Protein AF-A0AAV7SZJ7-F1 (afdb_monomer_lite)

Secondary structure (DSSP, 8-state):
----------------------------TTSTT-PPPP----PPPPPP--------S-HHHHHHHHHHHHHHHHHHHHHHHHHHHHHHHHHHHHHHHHHHHHHHHHHHHHHHHHHHHHHHHHHHHHHHHHHHHHHHHHHHHHHHHHHHHHHHHHT-----S--S--TTS-HHHHHHHHHHHH-GGGTTS----S---PPPPPPSSTT-----

Structure (mmCIF, N/CA/C/O backbone):
data_AF-A0AAV7SZJ7-F1
#
_entry.id   AF-A0AAV7SZJ7-F1
#
loop_
_atom_site.group_PDB
_atom_site.id
_atom_site.type_symbol
_atom_site.label_atom_id
_atom_site.label_alt_id
_atom_site.label_comp_id
_atom_site.label_asym_id
_atom_site.label_entity_id
_atom_site.label_seq_id
_atom_site.pdbx_PDB_ins_code
_atom_site.Cartn_x
_atom_site.Cartn_y
_atom_site.Cartn_z
_atom_site.occupancy
_atom_site.B_iso_or_equiv
_atom_site.auth_seq_id
_atom_site.auth_comp_id
_atom_site.auth_asym_id
_atom_site.auth_atom_id
_atom_site.pdbx_PDB_model_num
ATOM 1 N N . MET A 1 1 ? 4.078 39.504 -22.859 1.00 42.44 1 MET A N 1
ATOM 2 C CA . MET A 1 1 ? 3.656 38.093 -23.000 1.00 42.44 1 MET A CA 1
ATOM 3 C C . MET A 1 1 ? 4.664 37.255 -22.218 1.00 42.44 1 MET A C 1
ATOM 5 O O . MET A 1 1 ? 5.753 37.055 -22.721 1.00 42.44 1 MET A O 1
ATOM 9 N N . ALA A 1 2 ? 4.571 37.175 -20.888 1.00 48.06 2 ALA A N 1
ATOM 10 C CA . ALA A 1 2 ? 3.659 36.384 -20.045 1.00 48.06 2 ALA A CA 1
ATOM 11 C C . ALA A 1 2 ? 4.004 34.881 -19.993 1.00 48.06 2 ALA A C 1
ATOM 13 O O . ALA A 1 2 ? 4.252 34.279 -21.029 1.00 48.06 2 ALA A O 1
ATOM 14 N N . THR A 1 3 ? 3.904 34.326 -18.774 1.00 41.84 3 THR A N 1
ATOM 15 C CA . THR A 1 3 ? 4.017 32.913 -18.338 1.00 41.84 3 THR A CA 1
ATOM 16 C C . THR A 1 3 ? 5.427 32.310 -18.266 1.00 41.84 3 THR A C 1
ATOM 18 O O . THR A 1 3 ? 6.228 32.482 -19.168 1.00 41.84 3 THR A O 1
ATOM 21 N N . CYS A 1 4 ? 5.821 31.557 -17.239 1.00 35.69 4 CYS A N 1
ATOM 22 C CA . CYS A 1 4 ? 5.308 31.356 -15.884 1.00 35.69 4 CYS A CA 1
ATOM 23 C C . CYS A 1 4 ? 6.447 30.674 -15.116 1.00 35.69 4 CYS A C 1
ATOM 25 O O . CYS A 1 4 ? 6.987 29.669 -15.573 1.00 35.69 4 CYS A O 1
ATOM 27 N N . ALA A 1 5 ? 6.804 31.220 -13.959 1.00 50.53 5 ALA A N 1
ATOM 28 C CA . ALA A 1 5 ? 7.626 30.533 -12.981 1.00 50.53 5 ALA A CA 1
ATOM 29 C C . ALA A 1 5 ? 6.793 29.409 -12.347 1.00 50.53 5 ALA A C 1
ATOM 31 O O . ALA A 1 5 ? 5.680 29.660 -11.888 1.00 50.53 5 ALA A O 1
ATOM 32 N N . VAL A 1 6 ? 7.329 28.189 -12.299 1.00 48.97 6 VAL A N 1
ATOM 33 C CA . VAL A 1 6 ? 6.841 27.151 -11.385 1.00 48.97 6 VAL A CA 1
ATOM 34 C C . VAL A 1 6 ? 8.005 26.770 -10.487 1.00 48.97 6 VAL A C 1
ATOM 36 O O . VAL A 1 6 ? 8.910 26.022 -10.850 1.00 48.97 6 VAL A O 1
ATOM 39 N N . GLN A 1 7 ? 7.974 27.399 -9.318 1.00 44.22 7 GLN A N 1
ATOM 40 C CA . GLN A 1 7 ? 8.779 27.112 -8.147 1.00 44.22 7 GLN A CA 1
ATOM 41 C C . GLN A 1 7 ? 8.575 25.636 -7.767 1.00 44.22 7 GLN A C 1
ATOM 43 O O . GLN A 1 7 ? 7.470 25.225 -7.414 1.00 44.22 7 GLN A O 1
ATOM 48 N N . LEU A 1 8 ? 9.636 24.833 -7.832 1.00 44.06 8 LEU A N 1
ATOM 49 C CA . LEU A 1 8 ? 9.663 23.496 -7.245 1.00 44.06 8 LEU A CA 1
ATOM 50 C C . LEU A 1 8 ? 9.708 23.642 -5.718 1.00 44.06 8 LEU A C 1
ATOM 52 O O . LEU A 1 8 ? 10.769 23.802 -5.118 1.00 44.06 8 LEU A O 1
ATOM 56 N N . LEU A 1 9 ? 8.529 23.615 -5.098 1.00 42.41 9 LEU A N 1
ATOM 57 C CA . LEU A 1 9 ? 8.356 23.330 -3.678 1.00 42.41 9 LEU A CA 1
ATOM 58 C C . LEU A 1 9 ? 8.795 21.880 -3.437 1.00 42.41 9 LEU A C 1
ATOM 60 O O . LEU A 1 9 ? 8.015 20.943 -3.601 1.00 42.41 9 LEU A O 1
ATOM 64 N N . LEU A 1 10 ? 10.065 21.691 -3.068 1.00 45.72 10 LEU A N 1
ATOM 65 C CA . LEU A 1 10 ? 10.505 20.464 -2.413 1.00 45.72 10 LEU A CA 1
ATOM 66 C C . LEU A 1 10 ? 9.795 20.390 -1.058 1.00 45.72 10 LEU A C 1
ATOM 68 O O . LEU A 1 10 ? 10.198 21.030 -0.088 1.00 45.72 10 LEU A O 1
ATOM 72 N N . GLY A 1 11 ? 8.723 19.603 -1.012 1.00 42.12 11 GLY A N 1
ATOM 73 C CA . GLY A 1 11 ? 8.151 19.118 0.231 1.00 42.12 11 GLY A CA 1
ATOM 74 C C . GLY A 1 11 ? 9.193 18.268 0.945 1.00 42.12 11 GLY A C 1
ATOM 75 O O . GLY A 1 11 ? 9.463 17.135 0.551 1.00 42.12 11 GLY A O 1
ATOM 76 N N . ALA A 1 12 ? 9.793 18.832 1.989 1.00 48.72 12 ALA A N 1
ATOM 77 C CA . ALA A 1 12 ? 10.513 18.080 2.998 1.00 48.72 12 ALA A CA 1
ATOM 78 C C . ALA A 1 12 ? 9.498 17.199 3.740 1.00 48.72 12 ALA A C 1
ATOM 80 O O . ALA A 1 12 ? 8.936 17.596 4.758 1.00 48.72 12 ALA A O 1
ATOM 81 N N . ALA A 1 13 ? 9.227 16.011 3.198 1.00 46.78 13 ALA A N 1
ATOM 82 C CA . ALA A 1 13 ? 8.563 14.951 3.935 1.00 46.78 13 ALA A CA 1
ATOM 83 C C . ALA A 1 13 ? 9.561 14.444 4.979 1.00 46.78 13 ALA A C 1
ATOM 85 O O . ALA A 1 13 ? 10.470 13.660 4.705 1.00 46.78 13 ALA A O 1
ATOM 86 N N . THR A 1 14 ? 9.431 14.996 6.176 1.00 49.78 14 THR A N 1
ATOM 87 C CA . THR A 1 14 ? 10.059 14.520 7.397 1.00 49.78 14 THR A CA 1
ATOM 88 C C . THR A 1 14 ? 9.770 13.031 7.557 1.00 49.78 14 THR A C 1
ATOM 90 O O . THR A 1 14 ? 8.624 12.636 7.765 1.00 49.78 14 THR A O 1
ATOM 93 N N . ASN A 1 15 ? 10.816 12.207 7.478 1.00 48.94 15 ASN A N 1
ATOM 94 C CA . ASN A 1 15 ? 10.803 10.843 7.990 1.00 48.94 15 ASN A CA 1
ATOM 95 C C . ASN A 1 15 ? 10.642 10.911 9.512 1.00 48.94 15 ASN A C 1
ATOM 97 O O . ASN A 1 15 ? 11.619 10.871 10.260 1.00 48.94 15 ASN A O 1
ATOM 101 N N . THR A 1 16 ? 9.403 11.046 9.977 1.00 48.56 16 THR A N 1
ATOM 102 C CA . THR A 1 16 ? 9.061 10.802 11.373 1.00 48.56 16 THR A CA 1
ATOM 103 C C . THR A 1 16 ? 9.055 9.294 11.553 1.00 48.56 16 THR A C 1
ATOM 105 O O . THR A 1 16 ? 8.068 8.610 11.299 1.00 48.56 16 THR A O 1
ATOM 108 N N . ILE A 1 17 ? 10.217 8.774 11.935 1.00 48.25 17 ILE A N 1
ATOM 109 C CA . ILE A 1 17 ? 10.384 7.419 12.442 1.00 48.25 17 ILE A CA 1
ATOM 110 C C . ILE A 1 17 ? 9.464 7.310 13.662 1.00 48.25 17 ILE A C 1
ATOM 112 O O . ILE A 1 17 ? 9.789 7.815 14.735 1.00 48.25 17 ILE A O 1
ATOM 116 N N . MET A 1 18 ? 8.299 6.680 13.496 1.00 44.50 18 MET A N 1
ATOM 117 C CA . MET A 1 18 ? 7.525 6.175 14.623 1.00 44.50 18 MET A CA 1
ATOM 118 C C . MET A 1 18 ? 8.318 5.029 15.245 1.00 44.50 18 MET A C 1
ATOM 120 O O . MET A 1 18 ? 8.176 3.862 14.887 1.00 44.50 18 MET A O 1
ATOM 124 N N . THR A 1 19 ? 9.197 5.373 16.182 1.00 47.50 19 THR A N 1
ATOM 125 C CA . THR A 1 19 ? 9.663 4.433 17.189 1.00 47.50 19 THR A CA 1
ATOM 126 C C . THR A 1 19 ? 8.450 4.057 18.029 1.00 47.50 19 THR A C 1
ATOM 128 O O . THR A 1 19 ? 7.999 4.801 18.897 1.00 47.50 19 THR A O 1
ATOM 131 N N . THR A 1 20 ? 7.877 2.890 17.746 1.00 50.97 20 THR A N 1
ATOM 132 C CA . THR A 1 20 ? 6.901 2.253 18.624 1.00 50.97 20 THR A CA 1
ATOM 133 C C . THR A 1 20 ? 7.566 2.050 19.981 1.00 50.97 20 THR A C 1
ATOM 135 O O . THR A 1 20 ? 8.396 1.154 20.159 1.00 50.97 20 THR A O 1
ATOM 138 N N . ASN A 1 21 ? 7.228 2.920 20.933 1.00 44.22 21 ASN A N 1
ATOM 139 C CA . ASN A 1 21 ? 7.505 2.722 22.344 1.00 44.22 21 ASN A CA 1
ATOM 140 C C . ASN A 1 21 ? 6.817 1.424 22.764 1.00 44.22 21 ASN A C 1
ATOM 142 O O . ASN A 1 21 ? 5.619 1.382 23.035 1.00 44.22 21 ASN A O 1
ATOM 146 N N . ARG A 1 22 ? 7.601 0.347 22.797 1.00 46.41 22 ARG A N 1
ATOM 147 C CA . ARG A 1 22 ? 7.263 -0.911 23.450 1.00 46.41 22 ARG A CA 1
ATOM 148 C C . ARG A 1 22 ? 7.199 -0.625 24.949 1.00 46.41 22 ARG A C 1
ATOM 150 O O . ARG A 1 22 ? 8.194 -0.762 25.659 1.00 46.41 22 ARG A O 1
ATOM 157 N N . SER A 1 23 ? 6.042 -0.137 25.389 1.00 42.91 23 SER A N 1
ATOM 158 C CA . SER A 1 23 ? 5.716 0.086 26.791 1.00 42.91 23 SER A CA 1
ATOM 159 C C . SER A 1 23 ? 5.827 -1.246 27.525 1.00 42.91 23 SER A C 1
ATOM 161 O O . SER A 1 23 ? 5.023 -2.156 27.334 1.00 42.91 23 SER A O 1
ATOM 163 N N . LYS A 1 24 ? 6.878 -1.374 28.333 1.00 52.38 24 LYS A N 1
ATOM 164 C CA . LYS A 1 24 ? 7.019 -2.418 29.345 1.00 52.38 24 LYS A CA 1
ATOM 165 C C . LYS A 1 24 ? 6.159 -2.036 30.549 1.00 52.38 24 LYS A C 1
ATOM 167 O O . LYS A 1 24 ? 6.700 -1.735 31.602 1.00 52.38 24 LYS A O 1
ATOM 172 N N . ASN A 1 25 ? 4.843 -2.042 30.384 1.00 50.81 25 ASN A N 1
ATOM 173 C CA . ASN A 1 25 ? 3.910 -2.014 31.507 1.00 50.81 25 ASN A CA 1
ATOM 174 C C . ASN A 1 25 ? 3.136 -3.328 31.520 1.00 50.81 25 ASN A C 1
ATOM 176 O O . ASN A 1 25 ? 1.916 -3.359 31.424 1.00 50.81 25 ASN A O 1
ATOM 180 N N . ASP A 1 26 ? 3.887 -4.420 31.645 1.00 46.38 26 ASP A N 1
ATOM 181 C CA . ASP A 1 26 ? 3.361 -5.695 32.123 1.00 46.38 26 ASP A CA 1
ATOM 182 C C . ASP A 1 26 ? 3.407 -5.648 33.660 1.00 46.38 26 ASP A C 1
ATOM 184 O O . ASP A 1 26 ? 4.144 -6.365 34.338 1.00 46.38 26 ASP A O 1
ATOM 188 N N . THR A 1 27 ? 2.692 -4.665 34.213 1.00 48.91 27 THR A N 1
ATOM 189 C CA . THR A 1 27 ? 2.439 -4.567 35.646 1.00 48.91 27 THR A CA 1
ATOM 190 C C . THR A 1 27 ? 1.285 -5.512 35.909 1.00 48.91 27 THR A C 1
ATOM 192 O O . THR A 1 27 ? 0.115 -5.172 35.755 1.00 48.91 27 THR A O 1
ATOM 195 N N . THR A 1 28 ? 1.655 -6.743 36.227 1.00 54.12 28 THR A N 1
ATOM 196 C CA . THR A 1 28 ? 0.801 -7.810 36.730 1.00 54.12 28 THR A CA 1
ATOM 197 C C . THR A 1 28 ? -0.357 -7.276 37.576 1.00 54.12 28 THR A C 1
ATOM 199 O O . THR A 1 28 ? -0.175 -6.908 38.734 1.00 54.12 28 THR A O 1
ATOM 202 N N . VAL A 1 29 ? -1.576 -7.362 37.037 1.00 51.00 29 VAL A N 1
ATOM 203 C CA . VAL A 1 29 ? -2.874 -7.209 37.733 1.00 51.00 29 VAL A CA 1
ATOM 204 C C . VAL A 1 29 ? -3.109 -8.375 38.725 1.00 51.00 29 VAL A C 1
ATOM 206 O O . VAL A 1 29 ? -4.226 -8.749 39.060 1.00 51.00 29 VAL A O 1
ATOM 209 N N . ARG A 1 30 ? -2.035 -9.008 39.215 1.00 50.22 30 ARG A N 1
ATOM 210 C CA . ARG A 1 30 ? -2.082 -10.246 40.001 1.00 50.22 30 ARG A CA 1
ATOM 211 C C . ARG A 1 30 ? -2.072 -10.025 41.516 1.00 50.22 30 ARG A C 1
ATOM 213 O O . ARG A 1 30 ? -2.229 -10.998 42.243 1.00 50.22 30 ARG A O 1
ATOM 220 N N . ASP A 1 31 ? -1.980 -8.776 41.980 1.00 47.25 31 ASP A N 1
ATOM 221 C CA . ASP A 1 31 ? -1.930 -8.443 43.415 1.00 47.25 31 ASP A CA 1
ATOM 222 C C . ASP A 1 31 ? -3.251 -7.931 44.021 1.00 47.25 31 ASP A C 1
ATOM 224 O O . ASP A 1 31 ? -3.329 -7.712 45.230 1.00 47.25 31 ASP A O 1
ATOM 228 N N . MET A 1 32 ? -4.335 -7.817 43.243 1.00 51.19 32 MET A N 1
ATOM 229 C CA . MET A 1 32 ? -5.627 -7.323 43.760 1.00 51.19 32 MET A CA 1
ATO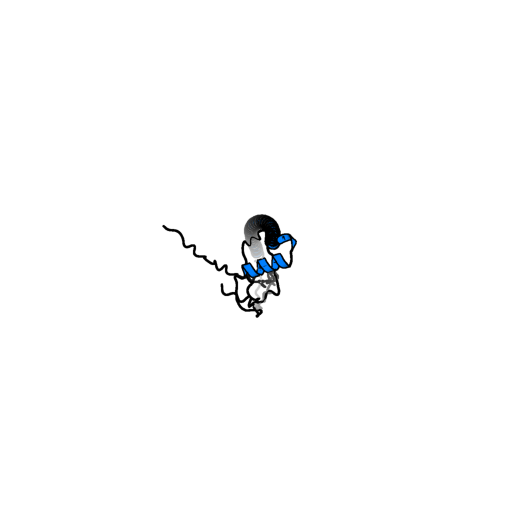M 230 C C . MET A 1 32 ? -6.465 -8.358 44.539 1.00 51.19 32 MET A C 1
ATOM 232 O O . MET A 1 32 ? -7.561 -8.041 44.988 1.00 51.19 32 MET A O 1
ATOM 236 N N . PHE A 1 33 ? -5.951 -9.573 44.773 1.00 54.47 33 PHE A N 1
ATOM 237 C CA . PHE A 1 33 ? -6.634 -10.622 45.553 1.00 54.47 33 PHE A CA 1
ATOM 238 C C . PHE A 1 33 ? -5.894 -11.014 46.842 1.00 54.47 33 PHE A C 1
ATOM 240 O O . PHE A 1 33 ? -5.900 -12.175 47.262 1.00 54.47 33 PHE A O 1
ATOM 247 N N . SER A 1 34 ? -5.270 -10.048 47.514 1.00 49.78 34 SER A N 1
ATOM 248 C CA . SER A 1 34 ? -4.793 -10.234 48.885 1.00 49.78 34 SER A CA 1
ATOM 249 C C . SER A 1 34 ? -5.974 -10.128 49.865 1.00 49.78 34 SER A C 1
ATOM 251 O O . SER A 1 34 ? -6.490 -9.057 50.171 1.00 49.78 34 SER A O 1
ATOM 253 N N . LYS A 1 35 ? -6.437 -11.297 50.324 1.00 56.66 35 LYS A N 1
ATOM 254 C CA . LYS A 1 35 ? -7.491 -11.478 51.337 1.00 56.66 35 LYS A CA 1
ATOM 255 C C . LYS A 1 35 ? -7.223 -10.623 52.590 1.00 56.66 35 LYS A C 1
ATOM 257 O O . LYS A 1 35 ? -6.118 -10.711 53.128 1.00 56.66 35 LYS A O 1
ATOM 262 N N . PRO A 1 36 ? -8.217 -9.906 53.145 1.00 51.78 36 PRO A N 1
ATOM 263 C CA . PRO A 1 36 ? -8.091 -9.348 54.483 1.00 51.78 36 PRO A CA 1
ATOM 264 C C . PRO A 1 36 ? -8.125 -10.485 55.516 1.00 51.78 36 PRO A C 1
ATOM 266 O O . PRO A 1 36 ? -9.093 -11.239 55.614 1.00 51.78 36 PRO A O 1
ATOM 269 N N . THR A 1 37 ? -7.047 -10.632 56.283 1.00 55.25 37 THR A N 1
ATOM 270 C CA . THR A 1 37 ? -7.020 -11.462 57.490 1.00 55.25 37 THR A CA 1
ATOM 271 C C . THR A 1 37 ? -7.734 -10.730 58.633 1.00 55.25 37 THR A C 1
ATOM 273 O O . THR A 1 37 ? -7.482 -9.542 58.850 1.00 55.25 37 THR A O 1
ATOM 276 N N . PRO A 1 38 ? -8.611 -11.400 59.402 1.00 52.00 38 PRO A N 1
ATOM 277 C CA . PRO A 1 38 ? -9.248 -10.778 60.554 1.00 52.00 38 PRO A CA 1
ATOM 278 C C . PRO A 1 38 ? -8.211 -10.586 61.668 1.00 52.00 38 PRO A C 1
ATOM 280 O O . PRO A 1 38 ? -7.635 -11.551 62.179 1.00 52.00 38 PRO A O 1
ATOM 283 N N . LYS A 1 39 ? -7.967 -9.328 62.055 1.00 44.84 39 LYS A N 1
ATOM 284 C CA . LYS A 1 39 ? -7.219 -9.007 63.272 1.00 44.84 39 LYS A CA 1
ATOM 285 C C . LYS A 1 39 ? -8.042 -9.459 64.476 1.00 44.84 39 LYS A C 1
ATOM 287 O O . LYS A 1 39 ? -9.116 -8.939 64.754 1.00 44.84 39 LYS A O 1
ATOM 292 N N . LYS A 1 40 ? -7.502 -10.468 65.151 1.00 47.72 40 LYS A N 1
ATOM 293 C CA . LYS A 1 40 ? -7.916 -11.015 66.440 1.00 47.72 40 LYS A CA 1
ATOM 294 C C . LYS A 1 40 ? -8.023 -9.867 67.453 1.00 47.72 40 LYS A C 1
ATOM 296 O O . LYS A 1 40 ? -7.016 -9.235 67.757 1.00 47.72 40 LYS A O 1
ATOM 301 N N . ALA A 1 41 ? -9.238 -9.578 67.912 1.00 47.81 41 ALA A N 1
ATOM 302 C CA . ALA A 1 41 ? -9.484 -8.603 68.963 1.00 47.81 41 ALA A CA 1
ATOM 303 C C . ALA A 1 41 ? -8.862 -9.100 70.275 1.00 47.81 41 ALA A C 1
ATOM 305 O O . ALA A 1 41 ? -9.121 -10.214 70.733 1.00 47.81 41 ALA A O 1
ATOM 306 N N . GLU A 1 42 ? -7.993 -8.267 70.825 1.00 51.09 42 GLU A N 1
ATOM 307 C CA . GLU A 1 42 ? -7.275 -8.447 72.075 1.00 51.09 42 GLU A CA 1
ATOM 308 C C . GLU A 1 42 ? -8.241 -8.160 73.233 1.00 51.09 42 GLU A C 1
ATOM 310 O O . GLU A 1 42 ? -8.712 -7.038 73.411 1.00 51.09 42 GLU A O 1
ATOM 315 N N . GLN A 1 43 ? -8.610 -9.210 73.970 1.00 43.59 43 GLN A N 1
ATOM 316 C CA . GLN A 1 43 ? -9.426 -9.114 75.178 1.00 43.59 43 GLN A CA 1
ATOM 317 C C . GLN A 1 43 ? -8.599 -8.485 76.307 1.00 43.59 43 GLN A C 1
ATOM 319 O O . GLN A 1 43 ? -7.581 -9.039 76.721 1.00 43.59 43 GLN A O 1
ATOM 324 N N . GLN A 1 44 ? -9.053 -7.340 76.819 1.00 54.16 44 GLN A N 1
ATOM 325 C CA . GLN A 1 44 ? -8.568 -6.765 78.074 1.00 54.16 44 GLN A CA 1
ATOM 326 C C . GLN A 1 44 ? -9.048 -7.591 79.285 1.00 54.16 44 GLN A C 1
ATOM 328 O O . GLN A 1 44 ? -10.164 -8.115 79.262 1.00 54.16 44 GLN A O 1
ATOM 333 N N . PRO A 1 45 ? -8.252 -7.677 80.367 1.00 55.59 45 PRO A N 1
ATOM 334 C CA . PRO A 1 45 ? -8.649 -8.343 81.601 1.00 55.59 45 PRO A CA 1
ATOM 335 C C . PRO A 1 45 ? -9.505 -7.411 82.471 1.00 55.59 45 PRO A C 1
ATOM 337 O O . PRO A 1 45 ? -9.076 -6.315 82.829 1.00 55.59 45 PRO A O 1
ATOM 340 N N . LEU A 1 46 ? -10.701 -7.864 82.851 1.00 47.25 46 LEU A N 1
ATOM 341 C CA . LEU A 1 46 ? -11.523 -7.224 83.880 1.00 47.25 46 LEU A CA 1
ATOM 342 C C . LEU A 1 46 ? -11.210 -7.838 85.250 1.00 47.25 46 LEU A C 1
ATOM 344 O O . LEU A 1 46 ? -11.308 -9.048 85.453 1.00 47.25 46 LEU A O 1
ATOM 348 N N . THR A 1 47 ? -10.816 -6.976 86.182 1.00 52.22 47 THR A N 1
ATOM 349 C CA . THR A 1 47 ? -10.709 -7.227 87.623 1.00 52.22 47 THR A CA 1
ATOM 350 C C . THR A 1 47 ? -12.088 -7.441 88.270 1.00 52.22 47 THR A C 1
ATOM 352 O O . THR A 1 47 ? -13.094 -6.960 87.747 1.00 52.22 47 THR A O 1
ATOM 355 N N . PRO A 1 48 ? -12.162 -8.123 89.431 1.00 60.25 48 PRO A N 1
ATOM 356 C CA . PRO A 1 48 ? -13.418 -8.396 90.121 1.00 60.25 48 PRO A CA 1
ATOM 357 C C . PRO A 1 48 ? -13.771 -7.286 91.125 1.00 60.25 48 PRO A C 1
ATOM 359 O O . PRO A 1 48 ? -12.875 -6.664 91.702 1.00 60.25 48 PRO A O 1
ATOM 362 N N . PRO A 1 49 ? -15.060 -7.141 91.463 1.00 50.84 49 PRO A N 1
ATOM 363 C CA . PRO A 1 49 ? -15.429 -6.822 92.831 1.00 50.84 49 PRO A CA 1
ATOM 364 C C . PRO A 1 49 ? -16.391 -7.883 93.371 1.00 50.84 49 PRO A C 1
ATOM 366 O O . PRO A 1 49 ? -17.457 -8.140 92.817 1.00 50.84 49 PRO A O 1
ATOM 369 N N . GLY A 1 50 ? -16.006 -8.508 94.481 1.00 48.06 50 GLY A N 1
ATOM 370 C CA . GLY A 1 50 ? -16.948 -9.261 95.296 1.00 48.06 50 GLY A CA 1
ATOM 371 C C . GLY A 1 50 ? -17.811 -8.307 96.110 1.00 48.06 50 GLY A C 1
ATOM 372 O O . GLY A 1 50 ? -17.306 -7.295 96.581 1.00 48.06 50 GLY A O 1
ATOM 373 N N . THR A 1 51 ? -19.076 -8.649 96.342 1.00 41.38 51 THR A N 1
ATOM 374 C CA . THR A 1 51 ? -19.743 -8.444 97.638 1.00 41.38 51 THR A CA 1
ATOM 375 C C . THR A 1 51 ? -20.955 -9.373 97.706 1.00 41.38 51 THR A C 1
ATOM 377 O O . THR A 1 51 ? -21.860 -9.305 96.883 1.00 41.38 51 THR A O 1
ATOM 380 N N . SER A 1 52 ? -20.946 -10.276 98.679 1.00 55.19 52 SER A N 1
ATOM 381 C CA . SER A 1 52 ? -22.055 -11.151 99.053 1.00 55.19 52 SER A CA 1
ATOM 382 C C . SER A 1 52 ? -23.128 -10.389 99.833 1.00 55.19 52 SER A C 1
ATOM 384 O O . SER A 1 52 ? -22.778 -9.670 100.771 1.00 55.19 52 SER A O 1
ATOM 386 N N . SER A 1 53 ? -24.410 -10.628 99.546 1.00 44.97 53 SER A N 1
ATOM 387 C CA . SER A 1 53 ? -25.505 -10.570 100.533 1.00 44.97 53 SER A CA 1
ATOM 388 C C . SER A 1 53 ? -26.806 -11.206 100.003 1.00 44.97 53 SER A C 1
ATOM 390 O O . SER A 1 53 ? -26.899 -11.447 98.801 1.00 44.97 53 SER A O 1
ATOM 392 N N . PRO A 1 54 ? -27.744 -11.581 100.900 1.00 54.78 54 PRO A N 1
ATOM 393 C CA . PRO A 1 54 ? -28.554 -12.795 100.769 1.00 54.78 54 PRO A CA 1
ATOM 394 C C . PRO A 1 54 ? -30.006 -12.579 100.293 1.00 54.78 54 PRO A C 1
ATOM 396 O O . PRO A 1 54 ? -30.541 -11.485 100.407 1.00 54.78 54 PRO A O 1
ATOM 399 N N . MET A 1 55 ? -30.590 -13.687 99.805 1.00 54.88 55 MET A N 1
ATOM 400 C CA . MET A 1 55 ? -32.010 -14.094 99.690 1.00 54.88 55 MET A CA 1
ATOM 401 C C . MET A 1 55 ? -33.118 -13.024 99.748 1.00 54.88 55 MET A C 1
ATOM 403 O O . MET A 1 55 ? -33.257 -12.368 100.772 1.00 54.88 55 MET A O 1
ATOM 407 N N . SER A 1 56 ? -34.014 -13.004 98.744 1.00 50.53 56 SER A N 1
ATOM 408 C CA . SER A 1 56 ? -35.481 -13.184 98.911 1.00 50.53 56 SER A CA 1
ATOM 409 C C . SER A 1 56 ? -36.236 -12.925 97.591 1.00 50.53 56 SER A C 1
ATOM 411 O O . SER A 1 56 ? -36.106 -11.861 96.993 1.00 50.53 56 SER A O 1
ATOM 413 N N . ASP A 1 57 ? -37.058 -13.884 97.158 1.00 48.31 57 ASP A N 1
ATOM 414 C CA . ASP A 1 57 ? -38.290 -13.722 96.362 1.00 48.31 57 ASP A CA 1
ATOM 415 C C . ASP A 1 57 ? -38.293 -12.720 95.187 1.00 48.31 57 ASP A C 1
ATOM 417 O O . ASP A 1 57 ? -39.181 -11.877 95.071 1.00 48.31 57 ASP A O 1
ATOM 421 N N . THR A 1 58 ? -37.318 -12.819 94.276 1.00 50.34 58 THR A N 1
ATOM 422 C CA . THR A 1 58 ? -37.268 -11.990 93.049 1.00 50.34 58 THR A CA 1
ATOM 423 C C . THR A 1 58 ? -37.099 -12.792 91.752 1.00 50.34 58 THR A C 1
ATOM 425 O O . THR A 1 58 ? -36.927 -12.210 90.690 1.00 50.34 58 THR A O 1
ATOM 428 N N . GLU A 1 59 ? -37.172 -14.124 91.781 1.00 47.75 59 GLU A N 1
ATOM 429 C CA . GLU A 1 59 ? -36.929 -14.948 90.581 1.00 47.75 59 GLU A CA 1
ATOM 430 C C . GLU A 1 59 ? -38.033 -14.823 89.517 1.00 47.75 59 GLU A C 1
ATOM 432 O O . GLU A 1 59 ? -37.736 -14.808 88.327 1.00 47.75 59 GLU A O 1
ATOM 437 N N . ALA A 1 60 ? -39.299 -14.635 89.904 1.00 48.97 60 ALA A N 1
ATOM 438 C CA . ALA A 1 60 ? -40.405 -14.563 88.939 1.00 48.97 60 ALA A CA 1
ATOM 439 C C . ALA A 1 60 ? -40.454 -13.243 88.135 1.00 48.97 60 ALA A C 1
ATOM 441 O O . ALA A 1 60 ? -40.912 -13.231 86.995 1.00 48.97 60 ALA A O 1
ATOM 442 N N . ALA A 1 61 ? -39.967 -12.132 88.702 1.00 47.94 61 ALA A N 1
ATOM 443 C CA . ALA A 1 61 ? -39.899 -10.837 88.013 1.00 47.94 61 ALA A CA 1
ATOM 444 C C . ALA A 1 61 ? -38.633 -10.699 87.146 1.00 47.94 61 ALA A C 1
ATOM 446 O O . ALA A 1 61 ? -38.663 -10.015 86.122 1.00 47.94 61 ALA A O 1
ATOM 447 N N . ILE A 1 62 ? -37.543 -11.376 87.527 1.00 50.59 62 ILE A N 1
ATOM 448 C CA . ILE A 1 62 ? -36.293 -11.434 86.757 1.00 50.59 62 ILE A CA 1
ATOM 449 C C . ILE A 1 62 ? -36.467 -12.330 85.519 1.00 50.59 62 ILE A C 1
ATOM 451 O O . ILE A 1 62 ? -36.076 -11.923 84.433 1.00 50.59 62 ILE A O 1
ATOM 455 N N . LEU A 1 63 ? -37.176 -13.463 85.619 1.00 50.69 63 LEU A N 1
ATOM 456 C CA . LEU A 1 63 ? -37.477 -14.317 84.456 1.00 50.69 63 LEU A CA 1
ATOM 457 C C . LEU A 1 63 ? -38.370 -13.629 83.404 1.00 50.69 63 LEU A C 1
ATOM 459 O O . LEU A 1 63 ? -38.105 -13.735 82.210 1.00 50.69 63 LEU A O 1
ATOM 463 N N . ALA A 1 64 ? -39.392 -12.873 83.822 1.00 53.28 64 ALA A N 1
ATOM 464 C CA . ALA A 1 64 ? -40.267 -12.140 82.896 1.00 53.28 64 ALA A CA 1
ATOM 465 C C . ALA A 1 64 ? -39.573 -10.926 82.237 1.00 53.28 64 ALA A C 1
ATOM 467 O O . ALA A 1 64 ? -39.904 -10.533 81.113 1.00 53.28 64 ALA A O 1
ATOM 468 N N . THR A 1 65 ? -38.593 -10.322 82.919 1.00 55.41 65 THR A N 1
ATOM 469 C CA . THR A 1 65 ? -37.756 -9.258 82.341 1.00 55.41 65 THR A CA 1
ATOM 470 C C . THR A 1 65 ? -36.654 -9.823 81.442 1.00 55.41 65 THR A C 1
ATOM 472 O O . THR A 1 65 ? -36.385 -9.243 80.398 1.00 55.41 65 THR A O 1
ATOM 475 N N . GLU A 1 66 ? -36.086 -10.992 81.742 1.00 55.75 66 GLU A N 1
ATOM 476 C CA . GLU A 1 66 ? -35.159 -11.695 80.843 1.00 55.75 66 GLU A CA 1
ATOM 477 C C . GLU A 1 66 ? -35.838 -12.169 79.546 1.00 55.75 66 GLU A C 1
ATOM 479 O O . GLU A 1 66 ? -35.255 -12.047 78.467 1.00 55.75 66 GLU A O 1
ATOM 484 N N . GLU A 1 67 ? -37.086 -12.641 79.608 1.00 57.09 67 GLU A N 1
ATOM 485 C CA . GLU A 1 67 ? -37.849 -13.092 78.432 1.00 57.09 67 GLU A CA 1
ATOM 486 C C . GLU A 1 67 ? -38.252 -11.920 77.507 1.00 57.09 67 GLU A C 1
ATOM 488 O O . GLU A 1 67 ? -38.205 -12.020 76.280 1.00 57.09 67 GLU A O 1
ATOM 493 N N . THR A 1 68 ? -38.552 -10.748 78.074 1.00 60.91 68 THR A N 1
ATOM 494 C CA . THR A 1 68 ? -38.836 -9.524 77.298 1.00 60.91 68 THR A CA 1
ATOM 495 C C . THR A 1 68 ? -37.568 -8.848 76.757 1.00 60.91 68 THR A C 1
ATOM 497 O O . THR A 1 68 ? -37.570 -8.329 75.636 1.00 60.91 68 THR A O 1
ATOM 500 N N . VAL A 1 69 ? -36.452 -8.901 77.492 1.00 65.56 69 VAL A N 1
ATOM 501 C CA . VAL A 1 69 ? -35.136 -8.422 77.024 1.00 65.56 69 VAL A CA 1
ATOM 502 C C . VAL A 1 69 ? -34.596 -9.301 75.892 1.00 65.56 69 VAL A C 1
ATOM 504 O O . VAL A 1 69 ? -34.048 -8.788 74.918 1.00 65.56 69 VAL A O 1
ATOM 507 N N . THR A 1 70 ? -34.795 -10.618 75.957 1.00 75.06 70 THR A N 1
ATOM 508 C CA . THR A 1 70 ? -34.401 -11.529 74.869 1.00 75.06 70 THR A CA 1
ATOM 509 C C . THR A 1 70 ? -35.277 -11.367 73.624 1.00 75.06 70 THR A C 1
ATOM 511 O O . THR A 1 70 ? -34.746 -11.395 72.513 1.00 75.06 70 THR A O 1
ATOM 514 N N . HIS A 1 71 ? -36.582 -11.111 73.775 1.00 75.38 71 HIS A N 1
ATOM 515 C CA . HIS A 1 71 ? -37.477 -10.840 72.642 1.00 75.38 71 HIS A CA 1
ATOM 516 C C . HIS A 1 71 ? -37.130 -9.535 71.914 1.00 75.38 71 HIS A C 1
ATOM 518 O O . HIS A 1 71 ? -36.983 -9.520 70.694 1.00 75.38 71 HIS A O 1
ATOM 524 N N . THR A 1 72 ? -36.937 -8.444 72.659 1.00 78.88 72 THR A N 1
ATOM 525 C CA . THR A 1 72 ? -36.545 -7.149 72.076 1.00 78.88 72 THR A CA 1
ATOM 526 C C . THR A 1 72 ? -35.171 -7.225 71.412 1.00 78.88 72 THR A C 1
ATOM 528 O O . THR A 1 72 ? -34.988 -6.698 70.315 1.00 78.88 72 THR A O 1
ATOM 531 N N . PHE A 1 73 ? -34.216 -7.952 72.002 1.00 83.62 73 PHE A N 1
ATOM 532 C CA . PHE A 1 73 ? -32.925 -8.220 71.368 1.00 83.62 73 PHE A CA 1
ATOM 533 C C . PHE A 1 73 ? -33.073 -8.980 70.041 1.00 83.62 73 PHE A C 1
ATOM 535 O O . PHE A 1 73 ? -32.470 -8.579 69.046 1.00 83.62 73 PHE A O 1
ATOM 542 N N . LEU A 1 74 ? -33.902 -10.029 69.992 1.00 84.50 74 LEU A N 1
ATOM 543 C CA . LEU A 1 74 ? -34.168 -10.784 68.763 1.00 84.50 74 LEU A CA 1
ATOM 544 C C . LEU A 1 74 ? -34.829 -9.922 67.684 1.00 84.50 74 LEU A C 1
ATOM 546 O O . LEU A 1 74 ? -34.387 -9.966 66.541 1.00 84.50 74 LEU A O 1
ATOM 550 N N . GLU A 1 75 ? -35.832 -9.111 68.025 1.00 86.19 75 GLU A N 1
ATOM 551 C CA . GLU A 1 75 ? -36.465 -8.182 67.078 1.00 86.19 75 GLU A CA 1
ATOM 552 C C . GLU A 1 75 ? -35.463 -7.174 66.511 1.00 86.19 75 GLU A C 1
ATOM 554 O O . GLU A 1 75 ? -35.444 -6.926 65.305 1.00 86.19 75 GLU A O 1
A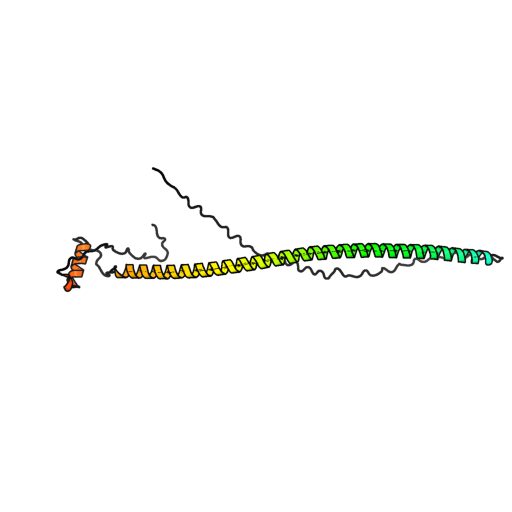TOM 559 N N . THR A 1 76 ? -34.581 -6.644 67.362 1.00 87.62 76 THR A N 1
ATOM 560 C CA . THR A 1 76 ? -33.528 -5.719 66.929 1.00 87.62 76 THR A CA 1
ATOM 561 C C . THR A 1 76 ? -32.545 -6.423 65.993 1.00 87.62 76 THR A C 1
ATOM 563 O O . THR A 1 76 ? -32.187 -5.879 64.952 1.00 87.62 76 THR A O 1
ATOM 566 N N . LEU A 1 77 ? -32.159 -7.662 66.316 1.00 89.44 77 LEU A N 1
ATOM 567 C CA . LEU A 1 77 ? -31.230 -8.465 65.523 1.00 89.44 77 LEU A CA 1
ATOM 568 C C . LEU A 1 77 ? -31.830 -8.858 64.162 1.00 89.44 77 LEU A C 1
ATOM 570 O O . LEU A 1 77 ? -31.156 -8.746 63.137 1.00 89.44 77 LEU A O 1
ATOM 574 N N . PHE A 1 78 ? -33.111 -9.239 64.123 1.00 91.44 78 PHE A N 1
ATOM 575 C CA . PHE A 1 78 ? -33.848 -9.477 62.878 1.00 91.44 78 PHE A CA 1
ATOM 576 C C . PHE A 1 78 ? -34.003 -8.201 62.047 1.00 91.44 78 PHE A C 1
ATOM 578 O O . PHE A 1 78 ? -33.847 -8.262 60.827 1.00 91.44 78 PHE A O 1
ATOM 585 N N . GLY A 1 79 ? -34.251 -7.057 62.690 1.00 90.81 79 GLY A N 1
ATOM 586 C CA . GLY A 1 79 ? -34.256 -5.747 62.042 1.00 90.81 79 GLY A CA 1
ATOM 587 C C . GLY A 1 79 ? -32.915 -5.447 61.372 1.00 90.81 79 GLY A C 1
ATOM 588 O O . GLY A 1 79 ? -32.874 -5.231 60.164 1.00 90.81 79 GLY A O 1
ATOM 589 N N . THR A 1 80 ? -31.809 -5.562 62.116 1.00 92.31 80 THR A N 1
ATOM 590 C CA . THR A 1 80 ? -30.459 -5.331 61.574 1.00 92.31 80 THR A CA 1
ATOM 591 C C . THR A 1 80 ? -30.101 -6.302 60.452 1.00 92.31 80 THR A C 1
ATOM 593 O O . THR A 1 80 ? -29.572 -5.885 59.430 1.00 92.31 80 THR A O 1
ATOM 596 N N . LEU A 1 81 ? -30.455 -7.586 60.581 1.00 93.06 81 LEU A N 1
ATOM 597 C CA . LEU A 1 81 ? -30.189 -8.582 59.543 1.00 93.06 81 LEU A CA 1
ATOM 598 C C . LEU A 1 81 ? -31.003 -8.294 58.273 1.00 93.06 81 LEU A C 1
ATOM 600 O O . LEU A 1 81 ? -30.506 -8.453 57.160 1.00 93.06 81 LEU A O 1
ATOM 604 N N . SER A 1 82 ? -32.259 -7.871 58.429 1.00 94.94 82 SER A N 1
ATOM 605 C CA . SER A 1 82 ? -33.106 -7.459 57.310 1.00 94.94 82 SER A CA 1
ATOM 606 C C . SER A 1 82 ? -32.525 -6.234 56.600 1.00 94.94 82 SER A C 1
ATOM 608 O O . SER A 1 82 ? -32.477 -6.209 55.367 1.00 94.94 82 SER A O 1
ATOM 610 N N . ASP A 1 83 ? -32.038 -5.254 57.360 1.00 94.94 83 ASP A N 1
ATOM 611 C CA . ASP A 1 83 ? -31.395 -4.055 56.822 1.00 94.94 83 ASP A CA 1
ATOM 612 C C . ASP A 1 83 ? -30.086 -4.385 56.094 1.00 94.94 83 ASP A C 1
ATOM 614 O O . ASP A 1 83 ? -29.871 -3.895 54.981 1.00 94.94 83 ASP A O 1
ATOM 618 N N . ASP A 1 84 ? -29.266 -5.284 56.643 1.00 95.25 84 ASP A N 1
ATOM 619 C CA . ASP A 1 84 ? -28.030 -5.766 56.020 1.00 95.25 84 ASP A CA 1
ATOM 620 C C . ASP A 1 84 ? -28.311 -6.536 54.722 1.00 95.25 84 ASP A C 1
ATOM 622 O O . ASP A 1 84 ? -27.653 -6.317 53.703 1.00 95.25 84 ASP A O 1
ATOM 626 N N . ILE A 1 85 ? -29.335 -7.397 54.703 1.00 95.50 85 ILE A N 1
ATOM 627 C CA . ILE A 1 85 ? -29.768 -8.097 53.483 1.00 95.50 85 ILE A CA 1
ATOM 628 C C . ILE A 1 85 ? -30.272 -7.092 52.441 1.00 95.50 85 ILE A C 1
ATOM 630 O O . ILE A 1 85 ? -29.989 -7.236 51.247 1.00 95.50 85 ILE A O 1
ATOM 634 N N . ALA A 1 86 ? -31.021 -6.070 52.859 1.00 95.31 86 ALA A N 1
ATOM 635 C CA . ALA A 1 86 ? -31.504 -5.025 51.965 1.00 95.31 86 ALA A CA 1
ATOM 636 C C . ALA A 1 86 ? -30.355 -4.161 51.417 1.00 95.31 86 ALA A C 1
ATOM 638 O O . ALA A 1 86 ? -30.396 -3.774 50.246 1.00 95.31 86 ALA A O 1
ATOM 639 N N . ALA A 1 87 ? -29.336 -3.876 52.230 1.00 95.62 87 ALA A N 1
ATOM 640 C CA . ALA A 1 87 ? -28.117 -3.191 51.813 1.00 95.62 87 ALA A CA 1
ATOM 641 C C . ALA A 1 87 ? -27.336 -4.030 50.797 1.00 95.62 87 ALA A C 1
ATOM 643 O O . ALA A 1 87 ? -27.121 -3.570 49.678 1.00 95.62 87 ALA A O 1
ATOM 644 N N . LEU A 1 88 ? -27.062 -5.299 51.109 1.00 96.38 88 LEU A N 1
ATOM 645 C CA . LEU A 1 88 ? -26.362 -6.213 50.208 1.00 96.38 88 LEU A CA 1
ATOM 646 C C . LEU A 1 88 ? -27.091 -6.365 48.866 1.00 96.38 88 LEU A C 1
ATOM 648 O O . LEU A 1 88 ? -26.465 -6.358 47.810 1.00 96.38 88 LEU A O 1
ATOM 652 N N . ARG A 1 89 ? -28.427 -6.455 48.873 1.00 96.75 89 ARG A N 1
ATOM 653 C CA . ARG A 1 89 ? -29.224 -6.497 47.634 1.00 96.75 89 ARG A CA 1
ATOM 654 C C . ARG A 1 89 ? -29.080 -5.225 46.803 1.00 96.75 89 ARG A C 1
ATOM 656 O O . ARG A 1 89 ? -29.044 -5.315 45.575 1.00 96.75 89 ARG A O 1
ATOM 663 N N . ARG A 1 90 ? -29.027 -4.052 47.444 1.00 97.00 90 ARG A N 1
ATOM 664 C CA . ARG A 1 90 ? -28.804 -2.772 46.756 1.00 97.00 90 ARG A CA 1
ATOM 665 C C . ARG A 1 90 ? -27.406 -2.712 46.151 1.00 97.00 90 ARG A C 1
ATOM 667 O O . ARG A 1 90 ? -27.298 -2.343 44.983 1.00 97.00 90 ARG A O 1
ATOM 674 N N . ASP A 1 91 ? -26.394 -3.143 46.894 1.00 97.06 91 ASP A N 1
ATOM 675 C CA . ASP A 1 91 ? -25.003 -3.159 46.438 1.00 97.06 91 ASP A CA 1
ATOM 676 C C . ASP A 1 91 ? -24.829 -4.128 45.264 1.00 97.06 91 ASP A C 1
ATOM 678 O O . ASP A 1 91 ? -24.387 -3.727 44.192 1.00 97.06 91 ASP A O 1
ATOM 682 N N . MET A 1 92 ? -25.342 -5.359 45.380 1.00 96.06 92 MET A N 1
ATOM 683 C CA . MET A 1 92 ? -25.345 -6.323 44.273 1.00 96.06 92 MET A CA 1
ATOM 684 C C . MET A 1 92 ? -26.074 -5.788 43.034 1.00 96.06 92 MET A C 1
ATOM 686 O O . MET A 1 92 ? -25.631 -5.999 41.905 1.00 96.06 92 MET A O 1
ATOM 690 N N . ALA A 1 93 ? -27.203 -5.093 43.205 1.00 96.44 93 ALA A N 1
ATOM 691 C CA . ALA A 1 93 ? -27.923 -4.499 42.082 1.00 96.44 93 ALA A CA 1
ATOM 692 C C . ALA A 1 93 ? -27.137 -3.349 41.427 1.00 96.44 93 ALA A C 1
ATOM 694 O O . ALA A 1 93 ? -27.225 -3.169 40.207 1.00 96.44 93 ALA A O 1
ATOM 695 N N . ALA A 1 94 ? -26.385 -2.573 42.211 1.00 97.06 94 ALA A N 1
ATOM 696 C CA . ALA A 1 94 ? -25.502 -1.528 41.710 1.00 97.06 94 ALA A CA 1
ATOM 697 C C . ALA A 1 94 ? -24.319 -2.126 40.936 1.00 97.06 94 ALA A C 1
ATOM 699 O O . ALA A 1 94 ? -24.079 -1.713 39.800 1.00 97.06 94 ALA A O 1
ATOM 700 N N . ASP A 1 95 ? -23.677 -3.159 41.481 1.00 97.00 95 ASP A N 1
ATOM 701 C CA . ASP A 1 95 ? -22.566 -3.867 40.842 1.00 97.00 95 ASP A CA 1
ATOM 702 C C . ASP A 1 95 ? -22.999 -4.513 39.525 1.00 97.00 95 ASP A C 1
ATOM 704 O O . ASP A 1 95 ? -22.351 -4.337 38.496 1.00 97.00 95 ASP A O 1
ATOM 708 N N . VAL A 1 96 ? -24.154 -5.186 39.500 1.00 97.31 96 VAL A N 1
ATOM 709 C CA . VAL A 1 96 ? -24.696 -5.770 38.262 1.00 97.31 96 VAL A CA 1
ATOM 710 C C . VAL A 1 96 ? -24.977 -4.691 37.214 1.00 97.31 96 VAL A C 1
ATOM 712 O O . VAL A 1 96 ? -24.725 -4.906 36.028 1.00 97.31 96 VAL A O 1
ATOM 715 N N . LYS A 1 97 ? -25.493 -3.521 37.612 1.00 97.44 97 LYS A N 1
ATOM 716 C CA . LYS A 1 97 ? -25.695 -2.395 36.683 1.00 97.44 97 LYS A CA 1
ATOM 717 C C . LYS A 1 97 ? -24.373 -1.838 36.165 1.00 97.44 97 LYS A C 1
ATOM 719 O O . LYS A 1 97 ? -24.301 -1.474 34.995 1.00 97.44 97 LYS A O 1
ATOM 724 N N . TYR A 1 98 ? -23.361 -1.752 37.021 1.00 97.62 98 TYR A N 1
ATOM 725 C CA . TYR A 1 98 ? -22.028 -1.307 36.640 1.00 97.62 98 TYR A CA 1
ATOM 726 C C . TYR A 1 98 ? -21.392 -2.276 35.635 1.00 97.62 98 TYR A C 1
ATOM 728 O O . TYR A 1 98 ? -21.052 -1.861 34.532 1.00 97.62 98 TYR A O 1
ATOM 736 N N . ILE A 1 99 ? -21.378 -3.576 35.942 1.00 97.50 99 ILE A N 1
ATOM 737 C CA . ILE A 1 99 ? -20.839 -4.623 35.062 1.00 97.50 99 ILE A CA 1
ATOM 738 C C . ILE A 1 99 ? -21.550 -4.636 33.704 1.00 97.50 99 ILE A C 1
ATOM 740 O O . ILE A 1 99 ? -20.904 -4.749 32.668 1.00 97.50 99 ILE A O 1
ATOM 744 N N . LYS A 1 100 ? -22.881 -4.487 33.676 1.00 97.56 100 LYS A N 1
ATOM 745 C CA . LYS A 1 100 ? -23.636 -4.415 32.412 1.00 97.56 100 LYS A CA 1
ATOM 746 C C . LYS A 1 100 ? -23.224 -3.231 31.542 1.00 97.56 100 LYS A C 1
ATOM 748 O O . LYS A 1 100 ? -23.226 -3.353 30.321 1.00 97.56 100 LYS A O 1
ATOM 753 N N . ARG A 1 101 ? -22.907 -2.096 32.162 1.00 97.75 101 ARG A N 1
ATOM 754 C CA . ARG A 1 101 ? -22.455 -0.899 31.454 1.00 97.75 101 ARG A CA 1
ATOM 755 C C . ARG A 1 101 ? -21.066 -1.113 30.863 1.00 97.75 101 ARG A C 1
ATOM 757 O O . ARG A 1 101 ? -20.913 -0.944 29.664 1.00 97.75 101 ARG A O 1
ATOM 764 N N . GLU A 1 102 ? -20.121 -1.584 31.674 1.00 97.62 102 GLU A N 1
ATOM 765 C CA . GLU A 1 102 ? -18.758 -1.917 31.235 1.00 97.62 102 GLU A CA 1
ATOM 766 C C . GLU A 1 102 ? -18.771 -2.937 30.08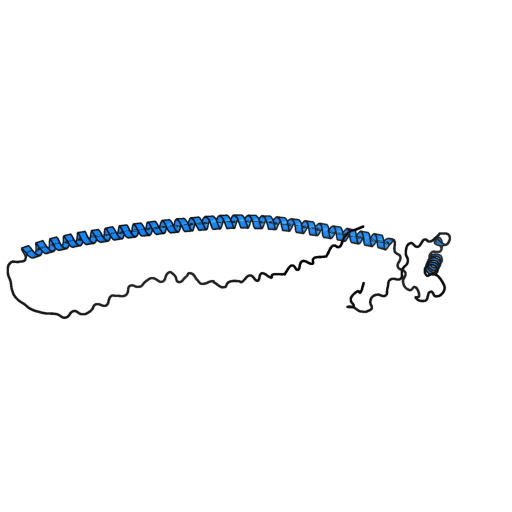9 1.00 97.62 102 GLU A C 1
ATOM 768 O O . GLU A 1 102 ? -18.105 -2.745 29.077 1.00 97.62 102 GLU A O 1
ATOM 773 N N . LEU A 1 103 ? -19.601 -3.984 30.184 1.00 97.31 103 LEU A N 1
ATOM 774 C CA . LEU A 1 103 ? -19.771 -4.960 29.102 1.00 97.31 103 LEU A CA 1
ATOM 775 C C . LEU A 1 103 ? -20.310 -4.325 27.816 1.00 97.31 103 LEU A C 1
ATOM 777 O O . LEU A 1 103 ? -19.871 -4.684 26.727 1.00 97.31 103 LEU A O 1
ATOM 781 N N . SER A 1 104 ? -21.253 -3.388 27.928 1.00 97.75 104 SER A N 1
ATOM 782 C CA . SER A 1 104 ? -21.791 -2.674 26.768 1.00 97.75 104 SER A CA 1
ATOM 783 C C . SER A 1 104 ? -20.750 -1.755 26.129 1.00 97.75 104 SER A C 1
ATOM 785 O O . SER A 1 104 ? -20.681 -1.681 24.905 1.00 97.75 104 SER A O 1
ATOM 787 N N . GLU A 1 105 ? -19.958 -1.050 26.934 1.00 97.88 105 GLU A N 1
ATOM 788 C CA . GLU A 1 105 ? -18.895 -0.156 26.460 1.00 97.88 105 GLU A CA 1
ATOM 789 C C . GLU A 1 105 ? -17.757 -0.954 25.808 1.00 97.88 105 GLU A C 1
ATOM 791 O O . GLU A 1 105 ? -17.294 -0.605 24.722 1.00 97.88 105 GLU A O 1
ATOM 796 N N . MET A 1 106 ? -17.368 -2.085 26.407 1.00 97.31 106 MET A N 1
ATOM 797 C CA . MET A 1 106 ? -16.430 -3.028 25.795 1.00 97.31 106 MET A CA 1
ATOM 798 C C . MET A 1 106 ? -16.959 -3.584 24.472 1.00 97.31 106 MET A C 1
ATOM 800 O O . MET A 1 106 ? -16.189 -3.663 23.521 1.00 97.31 106 MET A O 1
ATOM 804 N N . GLY A 1 107 ? -18.248 -3.930 24.389 1.00 98.12 107 GLY A N 1
ATOM 805 C CA . GLY A 1 107 ? -18.872 -4.383 23.141 1.00 98.12 107 GLY A CA 1
ATOM 806 C C . GLY A 1 107 ? -18.740 -3.346 22.024 1.00 98.12 107 GLY A C 1
ATOM 807 O O . GLY A 1 107 ? -18.224 -3.655 20.959 1.00 98.12 107 GLY A O 1
ATOM 808 N N . GLN A 1 108 ? -19.076 -2.084 22.308 1.00 97.94 108 GLN A N 1
ATOM 809 C CA . GLN A 1 108 ? -18.924 -0.989 21.340 1.00 97.94 108 GLN A CA 1
ATOM 810 C C . GLN A 1 108 ? -17.467 -0.762 20.919 1.00 97.94 108 GLN A C 1
ATOM 812 O O . GLN A 1 108 ? -17.188 -0.455 19.758 1.00 97.94 108 GLN A O 1
ATOM 817 N N . CYS A 1 109 ? -16.528 -0.900 21.857 1.00 97.69 109 CYS A N 1
ATOM 818 C CA . CYS A 1 109 ? -15.102 -0.799 21.567 1.00 97.69 109 CYS A CA 1
ATOM 819 C C . CYS A 1 109 ? -14.647 -1.918 20.619 1.00 97.69 109 CYS A C 1
ATOM 821 O O . CYS A 1 109 ? -13.943 -1.639 19.651 1.00 97.69 109 CYS A O 1
ATOM 823 N N . ILE A 1 110 ? -15.091 -3.156 20.858 1.00 98.12 110 ILE A N 1
ATOM 824 C CA . ILE A 1 110 ? -14.803 -4.306 19.992 1.00 98.12 110 ILE A CA 1
ATOM 825 C C . ILE A 1 110 ? -15.382 -4.078 18.594 1.00 98.12 110 ILE A C 1
ATOM 827 O O . ILE A 1 110 ? -14.623 -4.148 17.635 1.00 98.12 110 ILE A O 1
ATOM 831 N N . ASP A 1 111 ? -16.656 -3.696 18.476 1.00 98.19 111 ASP A N 1
ATOM 832 C CA . ASP A 1 111 ? -17.299 -3.437 17.177 1.00 98.19 111 ASP A CA 1
ATOM 833 C C . ASP A 1 111 ? -16.556 -2.349 16.377 1.00 98.19 111 ASP A C 1
ATOM 835 O O . ASP A 1 111 ? -16.369 -2.439 15.159 1.00 98.19 111 ASP A O 1
ATOM 839 N N . THR A 1 112 ? -16.095 -1.305 17.074 1.00 97.81 112 THR A N 1
ATOM 840 C CA . THR A 1 112 ? -15.307 -0.226 16.466 1.00 97.81 112 THR A CA 1
ATOM 841 C C . THR A 1 112 ? -13.956 -0.747 15.986 1.00 97.81 112 THR A C 1
ATOM 843 O O . THR A 1 112 ? -13.549 -0.450 14.864 1.00 97.81 112 THR A O 1
ATOM 846 N N . LEU A 1 113 ? -13.266 -1.536 16.813 1.00 97.56 113 LEU A N 1
ATOM 847 C CA . LEU A 1 113 ? -11.977 -2.125 16.463 1.00 97.56 113 LEU A CA 1
ATOM 848 C C . LEU A 1 113 ? -12.097 -3.075 15.269 1.00 97.56 113 LEU A C 1
ATOM 850 O O . LEU A 1 113 ? -11.291 -2.964 14.349 1.00 97.56 113 LEU A O 1
ATOM 854 N N . GLU A 1 114 ? -13.115 -3.934 15.242 1.00 98.06 114 GLU A N 1
ATOM 855 C CA . GLU A 1 114 ? -13.404 -4.827 14.114 1.00 98.06 114 GLU A CA 1
ATOM 856 C C . GLU A 1 114 ? -13.634 -4.025 12.831 1.00 98.06 114 GLU A C 1
ATOM 858 O O . GLU A 1 114 ? -12.938 -4.237 11.842 1.00 98.06 114 GLU A O 1
ATOM 863 N N . THR A 1 115 ? -14.490 -3.000 12.880 1.00 97.81 115 THR A N 1
ATOM 864 C CA . THR A 1 115 ? -14.748 -2.130 11.720 1.00 97.81 115 THR A CA 1
ATOM 865 C C . THR A 1 115 ? -13.470 -1.446 11.222 1.00 97.81 115 THR A C 1
ATOM 867 O O . THR A 1 115 ? -13.214 -1.389 10.018 1.00 97.81 115 THR A O 1
ATOM 870 N N . THR A 1 116 ? -12.640 -0.926 12.134 1.00 96.69 116 THR A N 1
ATOM 871 C CA . THR A 1 116 ? -11.367 -0.291 11.752 1.00 96.69 116 THR A CA 1
ATOM 872 C C . THR A 1 116 ? -10.352 -1.292 11.206 1.00 96.69 116 THR A C 1
ATOM 874 O O . THR A 1 116 ? -9.575 -0.941 10.319 1.00 96.69 116 THR A O 1
ATOM 877 N N . SER A 1 117 ? -10.366 -2.530 11.704 1.00 97.56 117 SER A N 1
ATOM 878 C CA . SER A 1 117 ? -9.513 -3.612 11.219 1.00 97.56 117 SER A CA 1
ATOM 879 C C . SER A 1 117 ? -9.897 -3.993 9.792 1.00 97.56 117 SER A C 1
ATOM 881 O O . SER A 1 117 ? -9.035 -3.999 8.917 1.00 97.56 117 SER A O 1
ATOM 883 N N . ASP A 1 118 ? -11.189 -4.206 9.535 1.00 97.62 118 ASP A N 1
ATOM 884 C CA . ASP A 1 118 ? -11.714 -4.543 8.209 1.00 97.62 118 ASP A CA 1
ATOM 885 C C . ASP A 1 118 ? -11.427 -3.433 7.189 1.00 97.62 118 ASP A C 1
ATOM 887 O O . ASP A 1 118 ? -11.012 -3.698 6.056 1.00 97.62 118 ASP A O 1
ATOM 891 N N . GLN A 1 119 ? -11.591 -2.168 7.593 1.00 96.88 119 GLN A N 1
ATOM 892 C CA . GLN A 1 119 ? -11.231 -1.032 6.749 1.00 96.88 119 GLN A CA 1
ATOM 893 C C . GLN A 1 119 ? -9.725 -1.018 6.442 1.00 96.88 119 GLN A C 1
ATOM 895 O O . GLN A 1 119 ? -9.337 -0.841 5.286 1.00 96.88 119 GLN A O 1
ATOM 900 N N . GLY A 1 120 ? -8.882 -1.243 7.454 1.00 97.25 120 GLY A N 1
ATOM 901 C CA . GLY A 1 120 ? -7.431 -1.310 7.289 1.00 97.25 120 GLY A CA 1
ATOM 902 C C . GLY A 1 120 ? -6.988 -2.436 6.351 1.00 97.25 120 GLY A C 1
ATOM 903 O O . GLY A 1 120 ? -6.115 -2.226 5.507 1.00 97.25 120 GLY A O 1
ATOM 904 N N . GLU A 1 121 ? -7.611 -3.614 6.436 1.00 97.81 121 GLU A N 1
ATOM 905 C CA . GLU A 1 121 ? -7.366 -4.722 5.504 1.00 97.81 121 GLU A CA 1
ATOM 906 C C . GLU A 1 121 ? -7.796 -4.376 4.071 1.00 97.81 121 GLU A C 1
ATOM 908 O O . GLU A 1 121 ? -7.079 -4.678 3.111 1.00 97.81 121 GLU A O 1
ATOM 913 N N . GLY A 1 122 ? -8.935 -3.696 3.912 1.00 97.25 122 GLY A N 1
ATOM 914 C CA . GLY A 1 122 ? -9.405 -3.199 2.620 1.00 97.25 122 GLY A CA 1
ATOM 915 C C . GLY A 1 122 ? -8.413 -2.232 1.967 1.00 97.25 122 GLY A C 1
ATOM 916 O O . GLY A 1 122 ? -8.019 -2.427 0.815 1.00 97.25 122 GLY A O 1
ATOM 917 N N . GLU A 1 123 ? -7.959 -1.225 2.713 1.00 97.62 123 GLU A N 1
ATOM 918 C CA . GLU A 1 123 ? -6.970 -0.244 2.248 1.00 97.62 123 GLU A CA 1
ATOM 919 C C . GLU A 1 123 ? -5.626 -0.905 1.901 1.00 97.62 123 GLU A C 1
ATOM 921 O O . GLU A 1 123 ? -5.023 -0.602 0.865 1.00 97.62 123 GLU A O 1
ATOM 926 N N . LEU A 1 124 ? -5.175 -1.870 2.711 1.00 97.56 124 LEU A N 1
ATOM 927 C CA . LEU A 1 124 ? -3.943 -2.617 2.455 1.00 97.56 124 LEU A CA 1
ATOM 928 C C . LEU A 1 124 ? -4.006 -3.392 1.131 1.00 97.56 124 LEU A C 1
ATOM 930 O O . LEU A 1 124 ? -3.042 -3.376 0.359 1.00 97.56 124 LEU A O 1
ATOM 934 N N . ASN A 1 125 ? -5.139 -4.038 0.850 1.00 97.50 125 ASN A N 1
ATOM 935 C CA . ASN A 1 125 ? -5.354 -4.769 -0.397 1.00 97.50 125 ASN A CA 1
ATOM 936 C C . ASN A 1 125 ? -5.339 -3.836 -1.616 1.00 97.50 125 ASN A C 1
ATOM 938 O O . ASN A 1 125 ? -4.707 -4.158 -2.626 1.00 97.50 125 ASN A O 1
ATOM 942 N N . VAL A 1 126 ? -5.965 -2.658 -1.513 1.00 97.69 126 VAL A N 1
ATOM 943 C CA . VAL A 1 126 ? -5.935 -1.639 -2.577 1.00 97.69 126 VAL A CA 1
ATOM 944 C C . VAL A 1 126 ? -4.501 -1.190 -2.852 1.00 97.69 126 VAL A C 1
ATOM 946 O O . VAL A 1 126 ? -4.040 -1.266 -3.991 1.00 97.69 126 VAL A O 1
ATOM 949 N N . HIS A 1 127 ? -3.745 -0.815 -1.819 1.00 97.25 127 HIS A N 1
ATOM 950 C CA . HIS A 1 127 ? -2.354 -0.393 -1.992 1.00 97.25 127 HIS A CA 1
ATOM 951 C C . HIS A 1 127 ? -1.446 -1.505 -2.521 1.00 97.25 127 HIS A C 1
ATOM 953 O O . HIS A 1 127 ? -0.496 -1.247 -3.268 1.00 97.25 127 HIS A O 1
ATOM 959 N N . GLN A 1 128 ? -1.713 -2.761 -2.162 1.00 97.94 128 GLN A N 1
ATOM 960 C CA . GLN A 1 128 ? -0.992 -3.891 -2.729 1.00 97.94 128 GLN A CA 1
ATOM 961 C C . GLN A 1 128 ? -1.243 -4.019 -4.232 1.00 97.94 128 GLN A C 1
ATOM 963 O O . GLN A 1 128 ? -0.275 -4.207 -4.973 1.00 97.94 128 GLN A O 1
ATOM 968 N N . GLN A 1 129 ? -2.490 -3.865 -4.674 1.00 98.06 129 GLN A N 1
ATOM 969 C CA . GLN A 1 129 ? -2.848 -3.899 -6.088 1.00 98.06 129 GLN A CA 1
ATOM 970 C C . GLN A 1 129 ? -2.218 -2.733 -6.863 1.00 98.06 129 GLN A C 1
ATOM 972 O O . GLN A 1 129 ? -1.568 -2.953 -7.884 1.00 98.06 129 GLN A O 1
ATOM 977 N N . GLU A 1 130 ? -2.309 -1.506 -6.343 1.00 98.06 130 GLU A N 1
ATOM 978 C CA . GLU A 1 130 ? -1.689 -0.321 -6.953 1.00 98.06 130 GLU A CA 1
ATOM 979 C C . GLU A 1 130 ? -0.175 -0.487 -7.122 1.00 98.06 130 GLU A C 1
ATOM 981 O O . GLU A 1 130 ? 0.400 -0.136 -8.154 1.00 98.06 130 GLU A O 1
ATOM 986 N N . ARG A 1 131 ? 0.492 -1.055 -6.114 1.00 97.44 131 ARG A N 1
ATOM 987 C CA . ARG A 1 131 ? 1.931 -1.326 -6.157 1.00 97.44 131 ARG A CA 1
ATOM 988 C C . ARG A 1 131 ? 2.295 -2.338 -7.242 1.00 97.44 131 ARG A C 1
ATOM 990 O O . ARG A 1 131 ? 3.326 -2.148 -7.885 1.00 97.44 131 ARG A O 1
ATOM 997 N N . LEU A 1 132 ? 1.488 -3.381 -7.443 1.00 98.00 132 LEU A N 1
ATOM 998 C CA . LEU A 1 132 ? 1.695 -4.345 -8.529 1.00 98.00 132 LEU A CA 1
ATOM 999 C C . LEU A 1 132 ? 1.531 -3.663 -9.892 1.00 98.00 132 LEU A C 1
ATOM 1001 O O . LEU A 1 132 ? 2.424 -3.745 -10.728 1.00 98.00 132 LEU A O 1
ATOM 1005 N N . GLU A 1 133 ? 0.473 -2.875 -10.079 1.00 98.06 133 GLU A N 1
ATOM 1006 C CA . GLU A 1 133 ? 0.262 -2.146 -11.333 1.00 98.06 133 GLU A CA 1
ATOM 1007 C C . GLU A 1 133 ? 1.378 -1.142 -11.641 1.00 98.06 133 GLU A C 1
ATOM 1009 O O . GLU A 1 133 ? 1.798 -0.987 -12.790 1.00 98.06 133 GLU A O 1
ATOM 1014 N N . LEU A 1 134 ? 1.861 -0.422 -10.625 1.00 97.88 134 LEU A N 1
ATOM 1015 C CA . LEU A 1 134 ? 2.982 0.502 -10.779 1.00 97.88 134 LEU A CA 1
ATOM 1016 C C . LEU A 1 134 ? 4.283 -0.233 -11.096 1.00 97.88 134 LEU A C 1
ATOM 1018 O O . LEU A 1 134 ? 5.095 0.282 -11.868 1.00 97.88 134 LEU A O 1
ATOM 1022 N N . HIS A 1 135 ? 4.485 -1.419 -10.523 1.00 98.00 135 HIS A N 1
ATOM 1023 C CA . HIS A 1 135 ? 5.626 -2.267 -10.839 1.00 98.00 135 HIS A CA 1
ATOM 1024 C C . HIS A 1 135 ? 5.595 -2.705 -12.307 1.00 98.00 135 HIS A C 1
ATOM 1026 O O . HIS A 1 135 ? 6.574 -2.493 -13.021 1.00 98.00 135 HIS A O 1
ATOM 1032 N N . ASP A 1 136 ? 4.452 -3.188 -12.789 1.00 98.06 136 ASP A N 1
ATOM 1033 C CA . ASP A 1 136 ? 4.281 -3.618 -14.179 1.00 98.06 136 ASP A CA 1
ATOM 1034 C C . ASP A 1 136 ? 4.473 -2.452 -15.160 1.00 98.06 136 ASP A C 1
ATOM 1036 O O . ASP A 1 136 ? 5.203 -2.561 -16.148 1.00 98.06 136 ASP A O 1
ATOM 1040 N N . LYS A 1 137 ? 3.895 -1.279 -14.858 1.00 97.62 137 LYS A N 1
ATOM 1041 C CA . LYS A 1 137 ? 4.098 -0.050 -15.649 1.00 97.62 137 LYS A CA 1
ATOM 1042 C C . LYS A 1 137 ? 5.568 0.364 -15.683 1.00 97.62 137 LYS A C 1
ATOM 1044 O O . LYS A 1 137 ? 6.069 0.801 -16.719 1.00 97.62 137 LYS A O 1
ATOM 1049 N N . LYS A 1 138 ? 6.271 0.245 -14.555 1.00 98.06 138 LYS A N 1
ATOM 1050 C CA . LYS A 1 138 ? 7.704 0.540 -14.465 1.00 98.06 138 LYS A CA 1
ATOM 1051 C C . LYS A 1 138 ? 8.510 -0.415 -15.345 1.00 98.06 138 LYS A C 1
ATOM 1053 O O . LYS A 1 138 ? 9.391 0.052 -16.065 1.00 98.06 138 LYS A O 1
ATOM 1058 N N . GLU A 1 139 ? 8.218 -1.712 -15.316 1.00 98.00 139 GLU A N 1
ATOM 1059 C CA . GLU A 1 139 ? 8.885 -2.694 -16.175 1.00 98.00 139 GLU A CA 1
ATOM 1060 C C . GLU A 1 139 ? 8.629 -2.429 -17.663 1.00 98.00 139 GLU A C 1
ATOM 1062 O O . GLU A 1 139 ? 9.588 -2.345 -18.430 1.00 98.00 139 GLU A O 1
ATOM 1067 N N . ASP A 1 140 ? 7.377 -2.193 -18.070 1.00 97.81 140 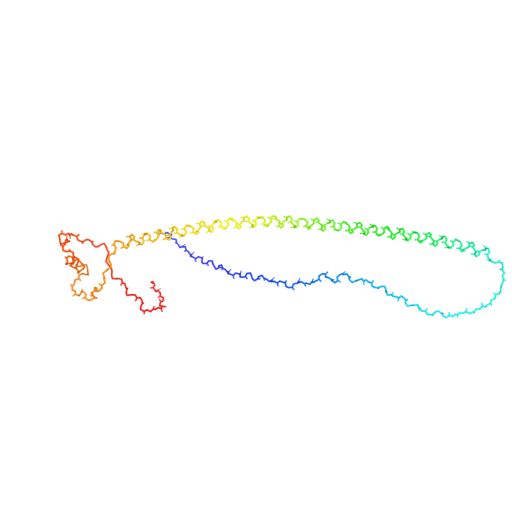ASP A N 1
ATOM 1068 C CA . ASP A 1 140 ? 7.027 -1.835 -19.456 1.00 97.81 140 ASP A CA 1
ATOM 1069 C C . ASP A 1 140 ? 7.792 -0.587 -19.929 1.00 97.81 140 ASP A C 1
ATOM 1071 O O . ASP A 1 140 ? 8.374 -0.571 -21.018 1.00 97.81 140 ASP A O 1
ATOM 1075 N N . LEU A 1 141 ? 7.891 0.445 -19.086 1.00 97.81 141 LEU A N 1
ATOM 1076 C CA . LEU A 1 141 ? 8.690 1.632 -19.397 1.00 97.81 141 LEU A CA 1
ATOM 1077 C C . LEU A 1 141 ? 10.181 1.316 -19.561 1.00 97.81 141 LEU A C 1
ATOM 1079 O O . LEU A 1 141 ? 10.813 1.870 -20.463 1.00 97.81 141 LEU A O 1
ATOM 1083 N N . TYR A 1 142 ? 10.755 0.429 -18.743 1.00 98.06 142 TYR A N 1
ATOM 1084 C CA . TYR A 1 142 ? 12.142 -0.006 -18.931 1.00 98.06 142 TYR A CA 1
ATOM 1085 C C . TYR A 1 142 ? 12.337 -0.743 -20.252 1.00 98.06 142 TYR A C 1
ATOM 1087 O O . TYR A 1 142 ? 13.293 -0.437 -20.967 1.00 98.06 142 TYR A O 1
ATOM 1095 N N . TYR A 1 143 ? 11.427 -1.653 -20.606 1.00 97.56 143 TYR A N 1
ATOM 1096 C CA . TYR A 1 143 ? 11.482 -2.362 -21.882 1.00 97.56 143 TYR A CA 1
ATOM 1097 C C . TYR A 1 143 ? 11.410 -1.396 -23.065 1.00 97.56 143 TYR A C 1
ATOM 1099 O O . TYR A 1 143 ? 12.248 -1.461 -23.964 1.00 97.56 143 TYR A O 1
ATOM 1107 N N . ARG A 1 144 ? 10.479 -0.436 -23.042 1.00 97.25 144 ARG A N 1
ATOM 1108 C CA . ARG A 1 144 ? 10.357 0.584 -24.097 1.00 97.25 144 ARG A CA 1
ATOM 1109 C C . ARG A 1 144 ? 11.576 1.493 -24.177 1.00 97.25 144 ARG A C 1
ATOM 1111 O O . ARG A 1 144 ? 12.009 1.840 -25.273 1.00 97.25 144 ARG A O 1
ATOM 1118 N N . LEU A 1 145 ? 12.146 1.887 -23.039 1.00 96.81 145 LEU A N 1
ATOM 1119 C CA . LEU A 1 145 ? 13.376 2.678 -23.016 1.00 96.81 145 LEU A CA 1
ATOM 1120 C C . LEU A 1 145 ? 14.556 1.905 -23.602 1.00 96.81 145 LEU A C 1
ATOM 1122 O O . LEU A 1 145 ? 15.372 2.498 -24.308 1.00 96.81 145 LEU A O 1
ATOM 1126 N N . GLU A 1 146 ? 14.666 0.610 -23.319 1.00 95.69 146 GLU A N 1
ATOM 1127 C CA . GLU A 1 146 ? 15.730 -0.216 -23.880 1.00 95.69 146 GLU A CA 1
ATOM 1128 C C . GLU A 1 146 ? 15.534 -0.451 -25.382 1.00 95.69 146 GLU A C 1
ATOM 1130 O O . GLU A 1 146 ? 16.498 -0.327 -26.138 1.00 95.69 146 GLU A O 1
ATOM 1135 N N . ASP A 1 147 ? 14.297 -0.665 -25.840 1.00 95.06 147 ASP A N 1
ATOM 1136 C CA . ASP A 1 147 ? 13.972 -0.717 -27.270 1.00 95.06 147 ASP A CA 1
ATOM 1137 C C . ASP A 1 147 ? 14.343 0.594 -27.978 1.00 95.06 147 ASP A C 1
ATOM 1139 O O . ASP A 1 147 ? 15.080 0.592 -28.966 1.00 95.06 147 ASP A O 1
ATOM 1143 N N . LEU A 1 148 ? 13.940 1.742 -27.425 1.00 93.56 148 LEU A N 1
ATOM 1144 C CA . LEU A 1 148 ? 14.298 3.051 -27.973 1.00 93.56 148 LEU A CA 1
ATOM 1145 C C . LEU A 1 148 ? 15.812 3.270 -28.001 1.00 93.56 148 LEU A C 1
ATOM 1147 O O . LEU A 1 148 ? 16.344 3.768 -28.995 1.00 93.56 148 LEU A O 1
ATOM 1151 N N . LYS A 1 149 ? 16.534 2.872 -26.947 1.00 91.50 149 LYS A N 1
ATOM 1152 C CA . LYS A 1 149 ? 18.002 2.922 -26.930 1.00 91.50 149 LYS A CA 1
ATOM 1153 C C . LYS A 1 149 ? 18.605 2.020 -27.998 1.00 91.50 149 LYS A C 1
ATOM 1155 O O . LYS A 1 149 ? 19.566 2.434 -28.642 1.00 91.50 149 LYS A O 1
ATOM 1160 N N . ASN A 1 150 ? 18.070 0.820 -28.205 1.00 90.44 150 ASN A N 1
ATOM 1161 C CA . ASN A 1 150 ? 18.524 -0.091 -29.253 1.00 90.44 150 ASN A CA 1
ATOM 1162 C C . ASN A 1 150 ? 18.300 0.511 -30.636 1.00 90.44 150 ASN A C 1
ATOM 1164 O O . ASN A 1 150 ? 19.256 0.636 -31.400 1.00 90.44 150 ASN A O 1
ATOM 1168 N N . ARG A 1 151 ? 17.092 0.997 -30.926 1.00 86.69 151 ARG A N 1
ATOM 1169 C CA . ARG A 1 151 ? 16.763 1.673 -32.190 1.00 86.69 151 ARG A CA 1
ATOM 1170 C C . ARG A 1 151 ? 17.654 2.889 -32.441 1.00 86.69 151 ARG A C 1
ATOM 1172 O O . ARG A 1 151 ? 18.146 3.066 -33.551 1.00 86.69 151 ARG A O 1
ATOM 1179 N N . LEU A 1 152 ? 17.939 3.676 -31.403 1.00 85.31 152 LEU A N 1
ATOM 1180 C CA . LEU A 1 152 ? 18.859 4.811 -31.484 1.00 85.31 152 LEU A CA 1
ATOM 1181 C C . LEU A 1 152 ? 20.328 4.383 -31.655 1.00 85.31 152 LEU A C 1
ATOM 1183 O O . LEU A 1 152 ? 21.110 5.119 -32.248 1.00 85.31 152 LEU A O 1
ATOM 1187 N N . ARG A 1 153 ? 20.735 3.224 -31.121 1.00 83.06 153 ARG A N 1
ATOM 1188 C CA . ARG A 1 153 ? 22.077 2.656 -31.334 1.00 83.06 153 ARG A CA 1
ATOM 1189 C C . ARG A 1 153 ? 22.238 2.112 -32.751 1.00 83.06 153 ARG A C 1
ATOM 1191 O O . ARG A 1 153 ? 23.309 2.282 -33.317 1.00 83.06 153 ARG A O 1
ATOM 1198 N N . HIS A 1 154 ? 21.197 1.526 -33.341 1.00 82.75 154 HIS A N 1
ATOM 1199 C CA . HIS A 1 154 ? 21.253 0.986 -34.704 1.00 82.75 154 HIS A CA 1
ATOM 1200 C C . HIS A 1 154 ? 21.555 2.047 -35.768 1.00 82.75 154 HIS A C 1
ATOM 1202 O O . HIS A 1 154 ? 22.216 1.734 -36.753 1.00 82.75 154 HIS A O 1
ATOM 1208 N N . SER A 1 155 ? 21.132 3.297 -35.565 1.00 79.31 155 SER A N 1
ATOM 1209 C CA . SER A 1 155 ? 21.459 4.403 -36.473 1.00 79.31 155 SER A CA 1
ATOM 1210 C C . SER A 1 155 ? 22.801 5.081 -36.173 1.00 79.31 155 SER A C 1
ATOM 1212 O O . SER A 1 155 ? 23.222 5.958 -36.923 1.00 79.31 155 SER A O 1
ATOM 1214 N N . LYS A 1 156 ? 23.494 4.701 -35.090 1.00 83.69 156 LYS A N 1
ATOM 1215 C CA . LYS A 1 156 ? 24.734 5.349 -34.645 1.00 83.69 156 LYS A CA 1
ATOM 1216 C C . LYS A 1 156 ? 25.934 4.431 -34.826 1.00 83.69 156 LYS A C 1
ATOM 1218 O O . LYS A 1 156 ? 26.072 3.417 -34.149 1.00 83.69 156 LYS A O 1
ATOM 1223 N N . ILE A 1 157 ? 26.871 4.854 -35.667 1.00 85.38 157 ILE A N 1
ATOM 1224 C CA . ILE A 1 157 ? 28.161 4.181 -35.833 1.00 85.38 157 ILE A CA 1
ATOM 1225 C C . ILE A 1 157 ? 29.173 4.817 -34.877 1.00 85.38 157 ILE A C 1
ATOM 1227 O O . ILE A 1 157 ? 29.403 6.025 -34.911 1.00 85.38 157 ILE A O 1
ATOM 1231 N N . GLN A 1 158 ? 29.795 4.006 -34.018 1.00 87.00 158 GLN A N 1
ATOM 1232 C CA . GLN A 1 158 ? 30.909 4.447 -33.177 1.00 87.00 158 GLN A CA 1
ATOM 1233 C C . GLN A 1 158 ? 32.235 4.049 -33.813 1.00 87.00 158 GLN A C 1
ATOM 1235 O O . GLN A 1 158 ? 32.540 2.865 -33.942 1.00 87.00 158 GLN A O 1
ATOM 1240 N N . ILE A 1 159 ? 33.049 5.045 -34.156 1.00 85.62 159 ILE A N 1
ATOM 1241 C CA . ILE A 1 159 ? 34.372 4.833 -34.744 1.00 85.62 159 ILE A CA 1
ATOM 1242 C C . ILE A 1 159 ? 35.425 5.139 -33.679 1.00 85.62 159 ILE A C 1
ATOM 1244 O O . ILE A 1 159 ? 35.497 6.250 -33.151 1.00 85.62 159 ILE A O 1
ATOM 1248 N N . LYS A 1 160 ? 36.234 4.135 -33.336 1.00 86.81 160 LYS A N 1
ATOM 1249 C CA . LYS A 1 160 ? 37.332 4.250 -32.364 1.00 86.81 160 LYS A CA 1
ATOM 1250 C C . LYS A 1 160 ? 38.671 4.373 -33.090 1.00 86.81 160 LYS A C 1
ATOM 1252 O O . LYS A 1 160 ? 38.810 3.909 -34.213 1.00 86.81 160 LYS A O 1
ATOM 1257 N N . GLY A 1 161 ? 39.659 4.984 -32.433 1.00 85.56 161 GLY A N 1
ATOM 1258 C CA . GLY A 1 161 ? 41.012 5.134 -32.986 1.00 85.56 161 GLY A CA 1
ATOM 1259 C C . GLY A 1 161 ? 41.172 6.276 -33.993 1.00 85.56 161 GLY A C 1
ATOM 1260 O O . GLY A 1 161 ? 42.217 6.379 -34.623 1.00 85.56 161 GLY A O 1
ATOM 1261 N N . VAL A 1 162 ? 40.169 7.150 -34.131 1.00 84.44 162 VAL A N 1
ATOM 1262 C CA . VAL A 1 162 ? 40.266 8.318 -35.013 1.00 84.44 162 VAL A CA 1
ATOM 1263 C C . VAL A 1 162 ? 41.243 9.337 -34.411 1.00 84.44 162 VAL A C 1
ATOM 1265 O O . VAL A 1 162 ? 40.975 9.824 -33.302 1.00 84.44 162 VAL A O 1
ATOM 1268 N N . PRO A 1 163 ? 42.345 9.689 -35.104 1.00 83.69 163 PRO A N 1
ATOM 1269 C CA . PRO A 1 163 ? 43.347 10.615 -34.586 1.00 83.69 163 PRO A CA 1
ATOM 1270 C C . PRO A 1 163 ? 42.708 11.941 -34.157 1.00 83.69 163 PRO A C 1
ATOM 1272 O O . PRO A 1 163 ? 41.755 12.427 -34.771 1.00 83.69 163 PRO A O 1
ATOM 1275 N N . MET A 1 164 ? 43.190 12.500 -33.044 1.00 74.44 164 MET A N 1
ATOM 1276 C CA . MET A 1 164 ? 42.683 13.769 -32.495 1.00 74.44 164 MET A CA 1
ATOM 1277 C C . MET A 1 164 ? 43.060 14.958 -33.386 1.00 74.44 164 MET A C 1
ATOM 1279 O O . MET A 1 164 ? 42.279 15.892 -33.505 1.00 74.44 164 MET A O 1
ATOM 1283 N N . GLN A 1 165 ? 44.228 14.861 -34.020 1.00 70.94 165 GLN A N 1
ATOM 1284 C CA . GLN A 1 165 ? 44.853 15.841 -34.905 1.00 70.94 165 GLN A CA 1
ATOM 1285 C C . GLN A 1 165 ? 44.524 15.532 -36.371 1.00 70.94 165 GLN A C 1
ATOM 1287 O O . GLN A 1 165 ? 45.417 15.305 -37.185 1.00 70.94 165 GLN A O 1
ATOM 1292 N N . ALA A 1 166 ? 43.239 15.425 -36.720 1.00 62.28 166 ALA A N 1
ATOM 1293 C CA . ALA A 1 166 ? 42.843 15.423 -38.132 1.00 62.28 166 ALA A CA 1
ATOM 1294 C C . ALA A 1 166 ? 42.992 16.863 -38.665 1.00 62.28 166 ALA A C 1
ATOM 1296 O O . ALA A 1 166 ? 42.018 17.559 -38.929 1.00 62.28 166 ALA A O 1
ATOM 1297 N N . ASP A 1 167 ? 44.234 17.336 -38.695 1.00 53.56 167 ASP A N 1
ATOM 1298 C CA . ASP A 1 167 ? 44.610 18.732 -38.853 1.00 53.56 167 ASP A CA 1
ATOM 1299 C C . ASP A 1 167 ? 44.760 19.029 -40.345 1.00 53.56 167 ASP A C 1
ATOM 1301 O O . ASP A 1 167 ? 45.830 18.805 -40.907 1.00 53.56 167 ASP A O 1
ATOM 1305 N N . SER A 1 168 ? 43.670 19.447 -41.004 1.00 53.91 168 SER A N 1
ATOM 1306 C CA . SER A 1 168 ? 43.669 20.335 -42.198 1.00 53.91 168 SER A CA 1
ATOM 1307 C C . SER A 1 168 ? 42.311 20.451 -42.916 1.00 53.91 168 SER A C 1
ATOM 1309 O O . SER A 1 168 ? 42.185 21.284 -43.810 1.00 53.91 168 SER A O 1
ATOM 1311 N N . GLY A 1 169 ? 41.284 19.685 -42.527 1.00 65.56 169 GLY A N 1
ATOM 1312 C CA . GLY A 1 169 ? 39.948 19.727 -43.143 1.00 65.56 169 GLY A CA 1
ATOM 1313 C C . GLY A 1 169 ? 38.809 19.598 -42.131 1.00 65.56 169 GLY A C 1
ATOM 1314 O O . GLY A 1 169 ? 39.051 19.435 -40.932 1.00 65.56 169 GLY A O 1
ATOM 1315 N N . SER A 1 170 ? 37.557 19.672 -42.598 1.00 80.06 170 SER A N 1
ATOM 1316 C CA . SER A 1 170 ? 36.413 19.396 -41.728 1.00 80.06 170 SER A CA 1
ATOM 1317 C C . SER A 1 170 ? 36.464 17.925 -41.281 1.00 80.06 170 SER A C 1
ATOM 1319 O O . SER A 1 170 ? 36.830 17.032 -42.046 1.00 80.06 170 SER A O 1
ATOM 1321 N N . PHE A 1 171 ? 36.140 17.644 -40.015 1.00 82.69 171 PHE A N 1
ATOM 1322 C CA . PHE A 1 171 ? 36.102 16.267 -39.492 1.00 82.69 171 PHE A CA 1
ATOM 1323 C C . PHE A 1 171 ? 35.164 15.360 -40.311 1.00 82.69 171 PHE A C 1
ATOM 1325 O O . PHE A 1 171 ? 35.388 14.153 -40.411 1.00 82.69 171 PHE A O 1
ATOM 1332 N N . GLU A 1 172 ? 34.150 15.967 -40.921 1.00 86.12 172 GLU A N 1
ATOM 1333 C CA . GLU A 1 172 ? 33.217 15.354 -41.855 1.00 86.12 172 GLU A CA 1
ATOM 1334 C C . GLU A 1 172 ? 33.920 14.770 -43.082 1.00 86.12 172 GLU A C 1
ATOM 1336 O O . GLU A 1 172 ? 33.763 13.583 -43.366 1.00 86.12 172 GLU A O 1
ATOM 1341 N N . ASP A 1 173 ? 34.770 15.559 -43.746 1.00 87.31 173 ASP A N 1
ATOM 1342 C CA . ASP A 1 173 ? 35.502 15.140 -44.947 1.00 87.31 173 ASP A CA 1
ATOM 1343 C C . ASP A 1 173 ? 36.399 13.933 -44.666 1.00 87.31 173 ASP A C 1
ATOM 1345 O O . ASP A 1 173 ? 36.476 12.993 -45.462 1.00 87.31 173 ASP A O 1
ATOM 1349 N N . TYR A 1 174 ? 37.046 13.924 -43.495 1.00 87.69 174 TYR A N 1
ATOM 1350 C CA . TYR A 1 174 ? 37.848 12.789 -43.047 1.00 87.69 174 TYR A CA 1
ATOM 1351 C C . TYR A 1 174 ? 36.997 11.522 -42.896 1.00 87.69 174 TYR A C 1
ATOM 1353 O O . TYR A 1 174 ? 37.397 10.451 -43.358 1.00 87.69 174 TYR A O 1
ATOM 1361 N N . LEU A 1 175 ? 35.821 11.624 -42.266 1.00 88.44 175 LEU A N 1
ATOM 1362 C CA . LEU A 1 175 ? 34.921 10.484 -42.090 1.00 88.44 175 LEU A CA 1
ATOM 1363 C C . LEU A 1 175 ? 34.358 9.990 -43.425 1.00 88.44 175 LEU A C 1
ATOM 1365 O O . LEU A 1 175 ? 34.349 8.783 -43.657 1.00 88.44 175 LEU A O 1
ATOM 1369 N N . ILE A 1 176 ? 33.942 10.890 -44.318 1.00 89.38 176 ILE A N 1
ATOM 1370 C CA . ILE A 1 176 ? 33.467 10.539 -45.664 1.00 89.38 176 ILE A CA 1
ATOM 1371 C C . ILE A 1 176 ? 34.578 9.826 -46.445 1.00 89.38 176 ILE A C 1
ATOM 1373 O O . ILE A 1 176 ? 34.339 8.775 -47.044 1.00 89.38 176 ILE A O 1
ATOM 1377 N N . GLY A 1 177 ? 35.808 10.346 -46.394 1.00 88.75 177 GLY A N 1
ATOM 1378 C CA . GLY A 1 177 ? 36.979 9.714 -47.000 1.00 88.75 177 GLY A CA 1
ATOM 1379 C C . GLY A 1 177 ? 37.257 8.322 -46.428 1.00 88.75 177 GLY A C 1
ATOM 1380 O O . GLY A 1 177 ? 37.460 7.372 -47.186 1.00 88.75 177 GLY A O 1
ATOM 1381 N N . LEU A 1 178 ? 37.189 8.173 -45.102 1.00 88.94 178 LEU A N 1
ATOM 1382 C CA . LEU A 1 178 ? 37.336 6.885 -44.422 1.00 88.94 178 LEU A CA 1
ATOM 1383 C C . LEU A 1 178 ? 36.255 5.887 -44.862 1.00 88.94 178 LEU A C 1
ATOM 1385 O O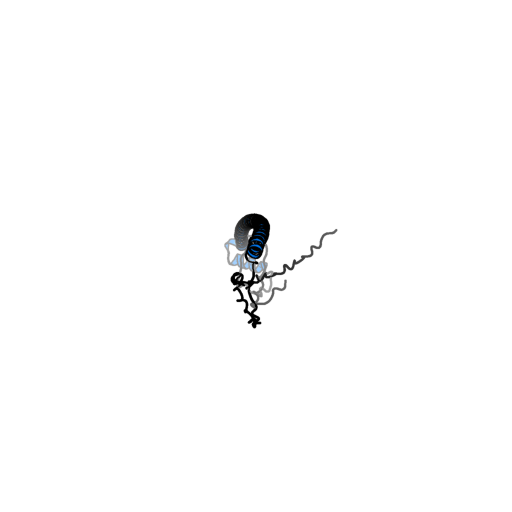 . LEU A 1 178 ? 36.578 4.745 -45.188 1.00 88.94 178 LEU A O 1
ATOM 1389 N N . PHE A 1 179 ? 34.988 6.304 -44.917 1.00 90.44 179 PHE A N 1
ATOM 1390 C CA . PHE A 1 179 ? 33.891 5.441 -45.352 1.00 90.44 179 PHE A CA 1
ATOM 1391 C C . PHE A 1 179 ? 34.040 5.011 -46.812 1.00 90.44 179 PHE A C 1
ATOM 1393 O O . PHE A 1 179 ? 33.893 3.825 -47.095 1.00 90.44 179 PHE A O 1
ATOM 1400 N N . ARG A 1 180 ? 34.405 5.920 -47.725 1.00 90.81 180 ARG A N 1
ATOM 1401 C CA . ARG A 1 180 ? 34.683 5.574 -49.132 1.00 90.81 180 ARG A CA 1
ATOM 1402 C C . ARG A 1 180 ? 35.867 4.616 -49.270 1.00 90.81 180 ARG A C 1
ATOM 1404 O O . ARG A 1 180 ? 35.844 3.730 -50.121 1.00 90.81 180 ARG A O 1
ATOM 1411 N N . HIS A 1 181 ? 36.886 4.767 -48.423 1.00 89.56 181 HIS A N 1
ATOM 1412 C CA . HIS A 1 181 ? 38.054 3.890 -48.427 1.00 89.56 181 HIS A CA 1
ATOM 1413 C C . HIS A 1 181 ? 37.722 2.466 -47.951 1.00 89.56 181 HIS A C 1
ATOM 1415 O O . HIS A 1 181 ? 38.107 1.493 -48.604 1.00 89.56 181 HIS A O 1
ATOM 1421 N N . VAL A 1 182 ? 37.007 2.342 -46.827 1.00 89.56 182 VAL A N 1
ATOM 1422 C CA . VAL A 1 182 ? 36.664 1.047 -46.211 1.00 89.56 182 VAL A CA 1
ATOM 1423 C C . VAL A 1 182 ? 35.545 0.347 -46.981 1.00 89.56 182 VAL A C 1
ATOM 1425 O O . VAL A 1 182 ? 35.634 -0.845 -47.270 1.00 89.56 182 VAL A O 1
ATOM 1428 N N . ALA A 1 183 ? 34.501 1.081 -47.350 1.00 88.00 183 ALA A N 1
ATOM 1429 C CA . ALA A 1 183 ? 33.346 0.565 -48.064 1.00 88.00 183 ALA A CA 1
ATOM 1430 C C . ALA A 1 183 ? 33.386 1.037 -49.520 1.00 88.00 183 ALA A C 1
ATOM 1432 O O . ALA A 1 183 ? 32.650 1.931 -49.929 1.00 88.00 183 ALA A O 1
ATOM 1433 N N . ARG A 1 184 ? 34.225 0.379 -50.329 1.00 87.19 184 ARG A N 1
ATOM 1434 C CA . ARG A 1 184 ? 34.417 0.705 -51.757 1.00 87.19 184 ARG A CA 1
ATOM 1435 C C . ARG A 1 184 ? 33.125 0.680 -52.586 1.00 87.19 184 ARG A C 1
ATOM 1437 O O . ARG A 1 184 ? 33.053 1.315 -53.626 1.00 87.19 184 ARG A O 1
ATOM 1444 N N . MET A 1 185 ? 32.089 -0.013 -52.114 1.00 85.19 185 MET A N 1
ATOM 1445 C CA . MET A 1 185 ? 30.759 -0.023 -52.738 1.00 85.19 185 MET A CA 1
ATOM 1446 C C . MET A 1 185 ? 29.953 1.273 -52.528 1.00 85.19 185 MET A C 1
ATOM 1448 O O . MET A 1 185 ? 28.877 1.420 -53.102 1.00 85.19 185 MET A O 1
ATOM 1452 N N . LEU A 1 186 ? 30.432 2.191 -51.685 1.00 82.44 186 LEU A N 1
ATOM 1453 C CA . LEU A 1 186 ? 29.801 3.483 -51.401 1.00 82.44 186 LEU A CA 1
ATOM 1454 C C . LEU A 1 186 ? 30.471 4.646 -52.147 1.00 82.44 186 LEU A C 1
ATOM 1456 O O . LEU A 1 186 ? 30.114 5.793 -51.903 1.00 82.44 186 LEU A O 1
ATOM 1460 N N . VAL A 1 187 ? 31.442 4.377 -53.029 1.00 84.38 187 VAL A N 1
ATOM 1461 C CA . VAL A 1 187 ? 32.207 5.425 -53.732 1.00 84.38 187 VAL A CA 1
ATOM 1462 C C . VAL A 1 187 ? 31.297 6.322 -54.575 1.00 84.38 187 VAL A C 1
ATOM 1464 O O . VAL A 1 187 ? 31.463 7.538 -54.537 1.00 84.38 187 VAL A O 1
ATOM 1467 N N . ASP A 1 188 ? 30.290 5.738 -55.225 1.00 87.38 188 ASP A N 1
ATOM 1468 C CA . ASP A 1 188 ? 29.360 6.454 -56.110 1.00 87.38 188 ASP A CA 1
ATOM 1469 C C . ASP A 1 188 ? 28.088 6.942 -55.395 1.00 87.38 188 ASP A C 1
ATOM 1471 O O . ASP A 1 188 ? 27.136 7.376 -56.041 1.00 87.38 188 ASP A O 1
ATOM 1475 N N . LYS A 1 189 ? 28.024 6.824 -54.061 1.00 88.62 189 LYS A N 1
ATOM 1476 C CA . LYS A 1 189 ? 26.856 7.235 -53.274 1.00 88.62 189 LYS A CA 1
ATOM 1477 C C . LYS A 1 189 ? 27.151 8.492 -52.469 1.00 88.62 189 LYS A C 1
ATOM 1479 O O . LYS A 1 189 ? 28.214 8.623 -51.858 1.00 88.62 189 LYS A O 1
ATOM 1484 N N . ASP A 1 190 ? 26.155 9.367 -52.403 1.00 88.56 190 ASP A N 1
ATOM 1485 C CA . ASP A 1 190 ? 26.177 10.510 -51.500 1.00 88.56 190 ASP A CA 1
ATOM 1486 C C . ASP A 1 190 ? 25.986 10.021 -50.062 1.00 88.56 190 ASP A C 1
ATOM 1488 O O . ASP A 1 190 ? 24.971 9.416 -49.708 1.00 88.56 190 ASP A O 1
ATOM 1492 N N . ILE A 1 191 ? 27.007 10.240 -49.236 1.00 87.81 191 ILE A N 1
ATOM 1493 C CA . ILE A 1 191 ? 26.988 9.904 -47.814 1.00 87.81 191 ILE A CA 1
ATOM 1494 C C . ILE A 1 191 ? 26.491 11.141 -47.072 1.00 87.81 191 ILE A C 1
ATOM 1496 O O . ILE A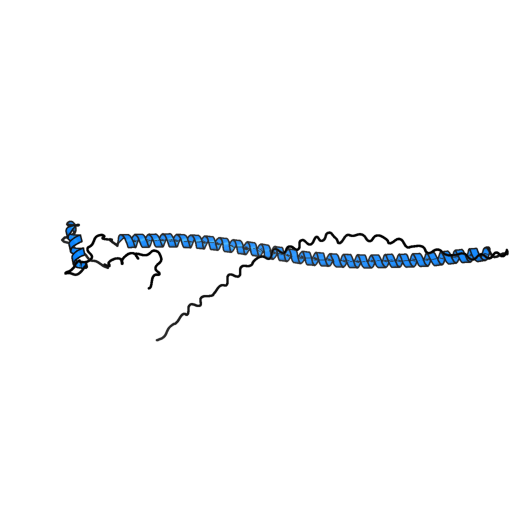 1 191 ? 27.186 12.151 -47.029 1.00 87.81 191 ILE A O 1
ATOM 1500 N N . ILE A 1 192 ? 25.299 11.049 -46.487 1.00 88.06 192 ILE A N 1
ATOM 1501 C CA . ILE A 1 192 ? 24.708 12.112 -45.669 1.00 88.06 192 ILE A CA 1
ATOM 1502 C C . ILE A 1 192 ? 24.938 11.764 -44.197 1.00 88.06 192 ILE A C 1
ATOM 1504 O O . ILE A 1 192 ? 24.595 10.666 -43.751 1.00 88.06 192 ILE A O 1
ATOM 1508 N N . LEU A 1 193 ? 25.543 12.685 -43.447 1.00 86.56 193 LEU A N 1
ATOM 1509 C CA . LEU A 1 193 ? 25.815 12.534 -42.020 1.00 86.56 193 LEU A CA 1
ATOM 1510 C C . LEU A 1 193 ? 24.921 13.496 -41.226 1.00 86.56 193 LEU A C 1
ATOM 1512 O O . LEU A 1 193 ? 25.199 14.687 -41.162 1.00 86.56 193 LEU A O 1
ATOM 1516 N N . ASP A 1 194 ? 23.867 12.982 -40.587 1.00 84.56 194 ASP A N 1
ATOM 1517 C CA . ASP A 1 194 ? 22.903 13.823 -39.852 1.00 84.56 194 ASP A CA 1
ATOM 1518 C C . ASP A 1 194 ? 23.528 14.563 -38.657 1.00 84.56 194 ASP A C 1
ATOM 1520 O O . ASP A 1 194 ? 23.246 15.732 -38.400 1.00 84.56 194 ASP A O 1
ATOM 1524 N N . CYS A 1 195 ? 24.357 13.873 -37.870 1.00 81.25 195 CYS A N 1
ATOM 1525 C CA . CYS A 1 195 ? 25.031 14.452 -36.713 1.00 81.25 195 CYS A CA 1
ATOM 1526 C C . CYS A 1 195 ? 26.325 13.696 -36.426 1.00 81.25 195 CYS A C 1
ATOM 1528 O O . CYS A 1 195 ? 26.324 12.476 -36.249 1.00 81.25 195 CYS A O 1
ATOM 1530 N N . MET A 1 196 ? 27.427 14.432 -36.302 1.00 83.50 196 MET A N 1
ATOM 1531 C CA . MET A 1 196 ? 28.720 13.888 -35.904 1.00 83.50 196 MET A CA 1
ATOM 1532 C C . MET A 1 196 ? 29.219 14.614 -34.658 1.00 83.50 196 MET A C 1
ATOM 1534 O O . MET A 1 196 ? 29.176 15.837 -34.558 1.00 83.50 196 MET A O 1
ATOM 1538 N N . HIS A 1 197 ? 29.706 13.855 -33.688 1.00 81.00 197 HIS A N 1
ATOM 1539 C CA . HIS A 1 197 ? 30.360 14.416 -32.517 1.00 81.00 197 HIS A CA 1
ATOM 1540 C C . HIS A 1 197 ? 31.408 13.435 -32.015 1.00 81.00 197 HIS A C 1
ATOM 1542 O O . HIS A 1 197 ? 31.240 12.215 -32.084 1.00 81.00 197 HIS A O 1
ATOM 1548 N N . ARG A 1 198 ? 32.501 13.965 -31.471 1.00 80.44 198 ARG A N 1
ATOM 1549 C CA . ARG A 1 198 ? 33.424 13.152 -30.685 1.00 80.44 198 ARG A CA 1
ATOM 1550 C C . ARG A 1 198 ? 32.800 12.973 -29.309 1.00 80.44 198 ARG A C 1
ATOM 1552 O O . ARG A 1 198 ? 32.480 13.954 -28.643 1.00 80.44 198 ARG A O 1
ATOM 1559 N N . THR A 1 199 ? 32.617 11.731 -28.872 1.00 78.56 199 THR A N 1
ATOM 1560 C CA . THR A 1 199 ? 32.226 11.469 -27.484 1.00 78.56 199 THR A CA 1
ATOM 1561 C C . THR A 1 199 ? 33.302 12.059 -26.575 1.00 78.56 199 THR A C 1
ATOM 1563 O O . THR A 1 199 ? 34.476 11.700 -26.712 1.00 78.56 199 THR A O 1
ATOM 1566 N N . GLY A 1 200 ? 32.917 12.989 -25.693 1.00 64.75 200 GLY A N 1
ATOM 1567 C CA . GLY A 1 200 ? 33.829 13.599 -24.725 1.00 64.75 200 GLY A CA 1
ATOM 1568 C C . GLY A 1 200 ? 34.601 12.530 -23.950 1.00 64.75 200 GLY A C 1
ATOM 1569 O O . GLY A 1 200 ? 34.106 11.415 -23.765 1.00 64.75 200 GLY A O 1
ATOM 1570 N N . ARG A 1 201 ? 35.838 12.847 -23.538 1.00 56.97 201 ARG A N 1
ATOM 1571 C CA . ARG A 1 201 ? 36.678 11.910 -22.773 1.00 56.97 201 ARG A CA 1
ATOM 1572 C C . ARG A 1 201 ? 35.851 11.314 -21.625 1.00 56.97 201 ARG A C 1
ATOM 1574 O O . ARG A 1 201 ? 35.222 12.091 -20.905 1.00 56.97 201 ARG A O 1
ATOM 1581 N N . PRO A 1 202 ? 35.871 9.985 -21.406 1.00 52.56 202 PRO A N 1
ATOM 1582 C CA . PRO A 1 202 ? 35.335 9.441 -20.168 1.00 52.56 202 PRO A CA 1
ATOM 1583 C C . PRO A 1 202 ? 36.024 10.169 -19.013 1.00 52.56 202 PRO A C 1
ATOM 1585 O O . PRO A 1 202 ? 37.248 10.347 -19.040 1.00 52.56 202 PRO A O 1
ATOM 1588 N N . ALA A 1 203 ? 35.234 10.657 -18.053 1.00 50.53 203 ALA A N 1
ATOM 1589 C CA . ALA A 1 203 ? 35.756 11.305 -16.860 1.00 50.53 203 ALA A CA 1
ATOM 1590 C C . ALA A 1 203 ? 36.829 10.386 -16.265 1.00 50.53 203 ALA A C 1
ATOM 1592 O O . ALA A 1 203 ? 36.545 9.246 -15.904 1.00 50.53 203 ALA A O 1
ATOM 1593 N N . LYS A 1 204 ? 38.080 10.853 -16.224 1.00 52.16 204 LYS A N 1
ATOM 1594 C CA . LYS A 1 204 ? 39.226 10.048 -15.776 1.00 52.16 204 LYS A CA 1
ATOM 1595 C C . LYS A 1 204 ? 39.224 9.785 -14.263 1.00 52.16 204 LYS A C 1
ATOM 1597 O O . LYS A 1 204 ? 40.193 9.238 -13.751 1.00 52.16 204 LYS A O 1
ATOM 1602 N N . THR A 1 205 ? 38.157 10.136 -13.554 1.00 52.62 205 THR A N 1
ATOM 1603 C CA . THR A 1 205 ? 38.120 10.094 -12.095 1.00 52.62 205 THR A CA 1
ATOM 1604 C C . THR A 1 205 ? 36.806 9.470 -11.626 1.00 52.62 205 THR A C 1
ATOM 1606 O O . THR A 1 205 ? 35.747 10.061 -11.856 1.00 52.62 205 THR A O 1
ATOM 1609 N N . PRO A 1 206 ? 36.831 8.297 -10.965 1.00 50.31 206 PRO A N 1
ATOM 1610 C CA . PRO A 1 206 ? 35.662 7.810 -10.248 1.00 50.31 206 PRO A CA 1
ATOM 1611 C C . PRO A 1 206 ? 35.389 8.782 -9.091 1.00 50.31 206 PRO A C 1
ATOM 1613 O O . PRO A 1 206 ? 36.193 8.883 -8.171 1.00 50.31 206 PRO A O 1
ATOM 1616 N N . GLY A 1 207 ? 34.295 9.548 -9.179 1.00 62.28 207 GLY A N 1
ATOM 1617 C CA . GLY A 1 207 ? 33.828 10.439 -8.106 1.00 62.28 207 GLY A CA 1
ATOM 1618 C C . GLY A 1 207 ? 33.763 11.940 -8.414 1.00 62.28 207 GLY A C 1
ATOM 1619 O O . GLY A 1 207 ? 33.349 12.697 -7.543 1.00 62.28 207 GLY A O 1
ATOM 1620 N N . ALA A 1 208 ? 34.119 12.407 -9.616 1.00 54.84 208 ALA A N 1
ATOM 1621 C CA . ALA A 1 208 ? 33.949 13.828 -9.941 1.00 54.84 208 ALA A CA 1
ATOM 1622 C C . ALA A 1 208 ? 32.474 14.149 -10.289 1.00 54.84 208 ALA A C 1
ATOM 1624 O O . ALA A 1 208 ? 31.904 13.481 -11.159 1.00 54.84 208 ALA A O 1
ATOM 1625 N N . PRO A 1 209 ? 31.838 15.147 -9.641 1.00 54.59 209 PRO A N 1
ATOM 1626 C CA . PRO A 1 209 ? 30.458 15.524 -9.932 1.00 54.59 209 PRO A CA 1
ATOM 1627 C C . PRO A 1 209 ? 30.336 16.127 -11.336 1.00 54.59 209 PRO A C 1
ATOM 1629 O O . PRO A 1 209 ? 31.192 16.888 -11.788 1.00 54.59 209 PRO A O 1
ATOM 1632 N N . LYS A 1 210 ? 29.250 15.774 -12.031 1.00 54.38 210 LYS A N 1
ATOM 1633 C CA . LYS A 1 210 ? 28.901 16.344 -13.336 1.00 54.38 210 LYS A CA 1
ATOM 1634 C C . LYS A 1 210 ? 28.493 17.801 -13.133 1.00 54.38 210 LYS A C 1
ATOM 1636 O O . LYS A 1 210 ? 27.444 18.053 -12.550 1.00 54.38 210 LYS A O 1
ATOM 1641 N N . ILE A 1 211 ? 29.305 18.735 -13.612 1.00 49.91 211 ILE A N 1
ATOM 1642 C CA . ILE A 1 211 ? 28.879 20.123 -13.779 1.00 49.91 211 ILE A CA 1
ATOM 1643 C C . ILE A 1 211 ? 28.215 20.191 -15.156 1.00 49.91 211 ILE A C 1
ATOM 1645 O O . ILE A 1 211 ? 28.864 19.903 -16.164 1.00 49.91 211 ILE A O 1
ATOM 1649 N N . SER A 1 212 ? 26.906 20.439 -15.153 1.00 49.81 212 SER A N 1
ATOM 1650 C CA . SER A 1 212 ? 26.100 20.788 -16.329 1.00 49.81 212 SER A CA 1
ATOM 1651 C C . SER A 1 212 ? 26.430 22.189 -16.815 1.00 49.81 212 SER A C 1
ATOM 1653 O O . SER A 1 212 ? 26.511 23.068 -15.925 1.00 49.81 212 SER A O 1
#

Radius of gyration: 52.41 Å; chains: 1; bounding box: 85×53×157 Å

Foldseek 3Di:
DDDDDDDPPPPPPDPPPPPPPPDPPPVDPPPPPPDDDDDDDDDDDDDDDDDDDDDDDDPVVVVVVVVVVVVVVVVVVVVVVVVVVVVVVVVVVVVVVVVVVVVVVVVVVVVVVVVVVVVVVVVVVVVVVVVVVVVVVVVVVVVVVVVVVVVVVVVDDDDPPDDPCPDDDDPVVVVVVVCCVVPVVCVPPDDDDPDDDDDPDDPPDDPDDDDD

Organism: Pleurodeles waltl (NCBI:txid8319)

Sequence (212 aa):
MATCAVQLLLGAATNTIMTTNRSKNDTTVRDMFSKPTPKKAEQQPLTPPGTSSPMSDTEAAILATEETVTHTFLETLFGTLSDDIAALRRDMAADVKYIKRELSEMGQCIDTLETTSDQGEGELNVHQQERLELHDKKEDLYYRLEDLKNRLRHSKIQIKGVPMQADSGSFEDYLIGLFRHVARMLVDKDIILDCMHRTGRPAKTPGAPKIS

pLDDT: mean 75.07, std 21.05, range [35.69, 98.19]